Protein AF-A0A2S9FID6-F1 (afdb_monomer_lite)

pLDDT: mean 90.48, std 9.64, range [46.47, 98.75]

Radius of gyration: 22.55 Å; chains: 1; bounding box: 57×36×59 Å

Secondary structure (DSSP, 8-state):
-EEEEEE-TTSSSEEEEEE----SSTTHHHHHHHHHHHH-S-TTTTTTSB-TT-TT-EE-S--B-TTS-SSSTTSGGG-EEEEEE-----SHHHHHHHHHHHHHHHHTTT--S-EEEEETTEESSGGGTT-B-SGGGGGG-TT--TTTTT--EEEETTEEEE-BTTB-PBPSSHHHH---EEEEEE-TTSS-EEEEEEESTTSTT-EEEEE-

Foldseek 3Di:
DFWFWFAFPVLQATDTADDDDDDPDPLQRLQRNLQVLQVHGPPVCRVGGDRQSYPPKDWDDGKDFLVRHSPCALPDARAIETEMEDRPDDDPSSLLNNVLRSQQRCVRVNRADQYQYHYPHGGSDPVANSGDHCVSNVSHYPPPDQCVQVADWDQDQQAIFHDDPPDTQQDPDDRSVDGQWPDKDAGSNNPDMWTWGWDPPPDPPIDIDIDD

Structure (mmCIF, N/CA/C/O backbone):
data_AF-A0A2S9FID6-F1
#
_entry.id   AF-A0A2S9FID6-F1
#
loop_
_atom_site.group_PDB
_atom_site.id
_atom_site.type_symbol
_atom_site.label_atom_id
_atom_site.label_alt_id
_atom_site.label_comp_id
_atom_site.label_asym_id
_atom_site.label_entity_id
_atom_site.label_seq_id
_atom_site.pdbx_PDB_ins_code
_atom_site.Cartn_x
_atom_site.Cartn_y
_atom_site.Cartn_z
_atom_site.occupancy
_atom_site.B_iso_or_equiv
_atom_site.auth_seq_id
_atom_site.auth_comp_id
_atom_site.auth_asym_id
_atom_site.auth_atom_id
_atom_site.pdbx_PDB_model_num
ATOM 1 N N . ARG A 1 1 ? -11.146 7.773 -11.070 1.00 85.94 1 ARG A N 1
ATOM 2 C CA . ARG A 1 1 ? -10.478 8.430 -9.916 1.00 85.94 1 ARG A CA 1
ATOM 3 C C . ARG A 1 1 ? -9.894 7.321 -9.065 1.00 85.94 1 ARG A C 1
ATOM 5 O O . ARG A 1 1 ? -10.610 6.361 -8.826 1.00 85.94 1 ARG A O 1
ATOM 12 N N . HIS A 1 2 ? -8.637 7.445 -8.659 1.00 93.50 2 HIS A N 1
ATOM 13 C CA . HIS A 1 2 ? -7.942 6.446 -7.846 1.00 93.50 2 HIS A CA 1
ATOM 14 C C . HIS A 1 2 ? -7.413 7.106 -6.577 1.00 93.50 2 HIS A C 1
ATOM 16 O O . HIS A 1 2 ? -7.295 8.328 -6.534 1.00 93.50 2 HIS A O 1
ATOM 22 N N . THR A 1 3 ? -7.111 6.323 -5.551 1.00 95.12 3 THR A N 1
ATOM 23 C CA . THR A 1 3 ? -6.585 6.837 -4.282 1.00 95.12 3 THR A CA 1
ATOM 24 C C . THR A 1 3 ? -5.222 6.220 -4.043 1.00 95.12 3 THR A C 1
ATOM 26 O O . THR A 1 3 ? -5.093 4.999 -4.074 1.00 95.12 3 THR A O 1
ATOM 29 N N . LEU A 1 4 ? -4.216 7.067 -3.839 1.00 97.12 4 LEU A N 1
ATOM 30 C CA . LEU A 1 4 ? -2.911 6.643 -3.346 1.00 97.12 4 LEU A CA 1
ATOM 31 C C . LEU A 1 4 ? -2.970 6.605 -1.824 1.00 97.12 4 LEU A C 1
ATOM 33 O O . LEU A 1 4 ? -3.642 7.438 -1.222 1.00 97.12 4 LEU A O 1
ATOM 37 N N . TYR A 1 5 ? -2.283 5.661 -1.203 1.00 97.38 5 TYR A N 1
ATOM 38 C CA . TYR A 1 5 ? -2.251 5.532 0.247 1.00 97.38 5 TYR A CA 1
ATOM 39 C C . TYR A 1 5 ? -0.826 5.692 0.754 1.00 97.38 5 TYR A C 1
ATOM 41 O O . TYR A 1 5 ? 0.069 4.980 0.309 1.00 97.38 5 TYR A O 1
ATOM 49 N N . PHE A 1 6 ? -0.639 6.616 1.695 1.00 97.69 6 PHE A N 1
ATOM 50 C CA . PHE A 1 6 ? 0.648 6.914 2.331 1.00 97.69 6 PHE A CA 1
ATOM 51 C C . PHE A 1 6 ? 0.595 6.553 3.809 1.00 97.69 6 PHE A C 1
ATOM 53 O O . PHE A 1 6 ? -0.463 6.668 4.416 1.00 97.69 6 PHE A O 1
ATOM 60 N N . ALA A 1 7 ? 1.698 6.125 4.417 1.00 96.62 7 ALA A N 1
ATOM 61 C CA . ALA A 1 7 ? 1.683 5.806 5.844 1.00 96.62 7 ALA A CA 1
ATOM 62 C C . ALA A 1 7 ? 1.431 7.071 6.679 1.00 96.62 7 ALA A C 1
ATOM 64 O O . ALA A 1 7 ? 1.964 8.140 6.377 1.00 96.62 7 ALA A O 1
ATOM 65 N N . ASP A 1 8 ? 0.637 6.965 7.742 1.00 93.75 8 ASP A N 1
ATOM 66 C CA . ASP A 1 8 ? 0.509 8.061 8.698 1.00 93.75 8 ASP A CA 1
ATOM 67 C C . ASP A 1 8 ? 1.824 8.246 9.492 1.00 93.75 8 ASP A C 1
ATOM 69 O O . ASP A 1 8 ? 2.651 7.325 9.564 1.00 93.75 8 ASP A O 1
ATOM 73 N N . PRO A 1 9 ? 2.051 9.407 10.133 1.00 90.88 9 PRO A N 1
ATOM 74 C CA . PRO A 1 9 ? 3.273 9.651 10.895 1.00 90.88 9 PRO A CA 1
ATOM 75 C C . PRO A 1 9 ? 3.515 8.630 12.012 1.00 90.88 9 PRO A C 1
ATOM 77 O O . PRO A 1 9 ? 4.668 8.355 12.341 1.00 90.88 9 PRO A O 1
ATOM 80 N N . THR A 1 10 ? 2.453 8.034 12.572 1.00 90.75 10 THR A N 1
ATOM 81 C CA . THR A 1 10 ? 2.566 7.035 13.645 1.00 90.75 10 THR A CA 1
ATOM 82 C C . THR A 1 10 ? 2.846 5.616 13.147 1.00 90.75 10 THR A C 1
ATOM 84 O O . THR A 1 10 ? 3.188 4.761 13.964 1.00 90.75 10 THR A O 1
ATOM 87 N N . GLY A 1 11 ? 2.732 5.353 11.839 1.00 91.38 11 GLY A N 1
ATOM 88 C CA . GLY A 1 11 ? 2.938 4.029 11.246 1.00 91.38 11 GLY A CA 1
ATOM 89 C C . GLY A 1 11 ? 1.863 3.005 11.622 1.00 91.38 11 GLY A C 1
ATOM 90 O O . GLY A 1 11 ? 2.134 1.806 11.643 1.00 91.38 11 GLY A O 1
ATOM 91 N N . LYS A 1 12 ? 0.656 3.457 11.971 1.00 89.75 12 LYS A N 1
ATOM 92 C CA . LYS A 1 12 ? -0.458 2.601 12.410 1.00 89.75 12 LYS A CA 1
ATOM 93 C C . LYS A 1 12 ? -1.528 2.431 11.347 1.00 89.75 12 LYS A C 1
ATOM 95 O O . LYS A 1 12 ? -2.257 1.449 11.386 1.00 89.75 12 LYS A O 1
ATOM 100 N N . THR A 1 13 ? -1.643 3.372 10.422 1.00 91.62 13 THR A N 1
ATOM 101 C CA . THR A 1 13 ? -2.631 3.336 9.343 1.00 91.62 13 THR A CA 1
ATOM 102 C C . THR A 1 13 ? -2.047 3.957 8.079 1.00 91.62 13 THR A C 1
ATOM 104 O O . THR A 1 13 ? -0.933 4.490 8.086 1.00 91.62 13 THR A O 1
ATOM 107 N N . VAL A 1 14 ? -2.787 3.882 6.977 1.00 95.25 14 VAL A N 1
ATOM 108 C CA . VAL A 1 14 ? -2.488 4.654 5.774 1.00 95.25 14 VAL A CA 1
ATOM 109 C C . VAL A 1 14 ? -3.540 5.737 5.544 1.00 95.25 14 VAL A C 1
ATOM 111 O O . VAL A 1 14 ? -4.723 5.569 5.823 1.00 95.25 14 VAL A O 1
ATOM 114 N N . VAL A 1 15 ? -3.101 6.871 5.016 1.00 94.31 15 VAL A N 1
ATOM 115 C CA . VAL A 1 15 ? -3.904 8.060 4.754 1.00 94.31 15 VAL A CA 1
ATOM 116 C C . VAL A 1 15 ? -4.230 8.121 3.258 1.00 94.31 15 VAL A C 1
ATOM 118 O O . VAL A 1 15 ? -3.314 8.023 2.434 1.00 94.31 15 VAL A O 1
ATOM 121 N N . PRO A 1 16 ? -5.511 8.277 2.878 1.00 94.12 16 PRO A N 1
ATOM 122 C CA . PRO A 1 16 ? -5.910 8.389 1.483 1.00 94.12 16 PRO A CA 1
ATOM 123 C C . PRO A 1 16 ? -5.513 9.739 0.876 1.00 94.12 16 PRO A C 1
ATOM 125 O O . PRO A 1 16 ? -5.849 10.799 1.398 1.00 94.12 16 PRO A O 1
ATOM 128 N N . ASP A 1 17 ? -4.918 9.692 -0.309 1.00 93.00 17 ASP A N 1
ATOM 129 C CA . ASP A 1 17 ? -4.646 10.827 -1.183 1.00 93.00 17 ASP A CA 1
ATOM 130 C C . ASP A 1 17 ? -5.301 10.600 -2.564 1.00 93.00 17 ASP A C 1
ATOM 132 O O . ASP A 1 17 ? -4.730 9.946 -3.447 1.00 93.00 17 ASP A O 1
ATOM 136 N N . PRO A 1 18 ? -6.541 11.081 -2.775 1.00 93.12 18 PRO A N 1
ATOM 137 C CA . PRO A 1 18 ? -7.257 10.875 -4.029 1.00 93.12 18 PRO A CA 1
ATOM 138 C C . PRO A 1 18 ? -6.623 11.619 -5.212 1.00 93.12 18 PRO A C 1
ATOM 140 O O . PRO A 1 18 ? -6.455 12.838 -5.182 1.00 93.12 18 PRO A O 1
ATOM 143 N N . ARG A 1 19 ? -6.386 10.905 -6.315 1.00 90.50 19 ARG A N 1
ATOM 144 C CA . ARG A 1 19 ? -5.794 11.415 -7.557 1.00 90.50 19 ARG A CA 1
ATOM 145 C C . ARG A 1 19 ? -6.675 11.158 -8.779 1.00 90.50 19 ARG A C 1
ATOM 147 O O . ARG A 1 19 ? -7.358 10.136 -8.912 1.00 90.50 19 ARG A O 1
ATOM 154 N N . TYR A 1 20 ? -6.606 12.086 -9.727 1.00 90.19 20 TYR A N 1
ATOM 155 C CA . TYR A 1 20 ? -6.978 11.791 -11.104 1.00 90.19 20 TYR A CA 1
ATOM 156 C C . TYR A 1 20 ? -5.824 11.043 -11.761 1.00 90.19 20 TYR A C 1
ATOM 158 O O . TYR A 1 20 ? -4.685 11.506 -11.766 1.00 90.19 20 TYR A O 1
ATOM 166 N N . VAL A 1 21 ? -6.133 9.858 -12.271 1.00 92.19 21 VAL A N 1
ATOM 167 C CA . VAL A 1 21 ? -5.206 9.008 -13.011 1.00 92.19 21 VAL A CA 1
ATOM 168 C C . VAL A 1 21 ? -5.935 8.594 -14.274 1.00 92.19 21 VAL A C 1
ATOM 170 O O . VAL A 1 21 ? -7.074 8.128 -14.197 1.00 92.19 21 VAL A O 1
ATOM 173 N N . ALA A 1 22 ? -5.298 8.828 -15.412 1.00 88.81 22 ALA A N 1
ATOM 174 C CA . ALA A 1 22 ? -5.787 8.450 -16.723 1.00 88.81 22 ALA A CA 1
ATOM 175 C C . ALA A 1 22 ? -4.678 7.659 -17.410 1.00 88.81 22 ALA A C 1
ATOM 177 O O . ALA A 1 22 ? -3.534 8.105 -17.444 1.00 88.81 22 ALA A O 1
ATOM 178 N N . VAL A 1 23 ? -5.027 6.486 -17.923 1.00 91.75 23 VAL A N 1
ATOM 179 C CA . VAL A 1 23 ? -4.127 5.624 -18.687 1.00 91.75 23 VAL A CA 1
ATOM 180 C C . VAL A 1 23 ? -4.799 5.258 -19.998 1.00 91.75 23 VAL A C 1
ATOM 182 O O . VAL A 1 23 ? -6.024 5.149 -20.055 1.00 91.75 23 VAL A O 1
ATOM 185 N N . SER A 1 24 ? -3.998 5.084 -21.046 1.00 88.81 24 SER A N 1
ATOM 186 C CA . SER A 1 24 ? -4.518 4.716 -22.368 1.00 88.81 24 SER A CA 1
ATOM 187 C C . SER A 1 24 ? -4.916 3.240 -22.417 1.00 88.81 24 SER A C 1
ATOM 189 O O . SER A 1 24 ? -5.885 2.878 -23.077 1.00 88.81 24 SER A O 1
ATOM 191 N N . GLU A 1 25 ? -4.202 2.395 -21.671 1.00 91.12 25 GLU A N 1
ATOM 192 C CA . GLU A 1 25 ? -4.461 0.961 -21.570 1.00 91.12 25 GLU A CA 1
ATOM 193 C C . GLU A 1 25 ? -4.680 0.561 -20.106 1.00 91.12 25 GLU A C 1
ATOM 195 O O . GLU A 1 25 ? -3.918 0.993 -19.236 1.00 91.12 25 GLU A O 1
ATOM 200 N N . PRO A 1 26 ? -5.662 -0.305 -19.799 1.00 89.00 26 PRO A N 1
ATOM 201 C CA . PRO A 1 26 ? -5.932 -0.719 -18.423 1.00 89.00 26 PRO A CA 1
ATOM 202 C C . PRO A 1 26 ? -4.734 -1.355 -17.705 1.00 89.00 26 PRO A C 1
ATOM 204 O O . PRO A 1 26 ? -4.573 -1.156 -16.505 1.00 89.00 26 PRO A O 1
ATOM 207 N N . ASP A 1 27 ? -3.883 -2.090 -18.426 1.00 91.94 27 ASP A N 1
ATOM 208 C CA . ASP A 1 27 ? -2.708 -2.755 -17.848 1.00 91.94 27 ASP A CA 1
ATOM 209 C C . ASP A 1 27 ? -1.608 -1.756 -17.427 1.00 91.94 27 ASP A C 1
ATOM 211 O O . ASP A 1 27 ? -0.773 -2.056 -16.577 1.00 91.94 27 ASP A O 1
ATOM 215 N N . GLN A 1 28 ? -1.646 -0.510 -17.911 1.00 95.69 28 GLN A N 1
ATOM 216 C CA . GLN A 1 28 ? -0.720 0.542 -17.472 1.00 95.69 28 GLN A CA 1
ATOM 217 C C . GLN A 1 28 ? -1.106 1.141 -16.111 1.00 95.69 28 GLN A C 1
ATOM 219 O O . GLN A 1 28 ? -0.270 1.774 -15.463 1.00 95.69 28 GLN A O 1
ATOM 224 N N . LEU A 1 29 ? -2.347 0.932 -15.650 1.00 97.19 29 LEU A N 1
ATOM 225 C CA . LEU A 1 29 ? -2.869 1.551 -14.429 1.00 97.19 29 LEU A CA 1
ATOM 226 C C . LEU A 1 29 ? -2.009 1.233 -13.202 1.00 97.19 29 LEU A C 1
ATOM 228 O O . LEU A 1 29 ? -1.699 2.132 -12.425 1.00 97.19 29 LEU A O 1
ATOM 232 N N . ALA A 1 30 ? -1.603 -0.028 -13.034 1.00 97.69 30 ALA A N 1
ATOM 233 C CA . ALA A 1 30 ? -0.801 -0.445 -11.887 1.00 97.69 30 ALA A CA 1
ATOM 234 C C . ALA A 1 30 ? 0.559 0.269 -11.858 1.00 97.69 30 ALA A C 1
ATOM 236 O O . ALA A 1 30 ? 0.965 0.799 -10.824 1.00 97.69 30 ALA A O 1
ATOM 237 N N . THR A 1 31 ? 1.220 0.347 -13.016 1.00 98.25 31 THR A N 1
ATOM 238 C CA . THR A 1 31 ? 2.499 1.052 -13.177 1.00 98.25 31 THR A CA 1
ATOM 239 C C . THR A 1 31 ? 2.354 2.534 -12.853 1.00 98.25 31 THR A C 1
ATOM 241 O O . THR A 1 31 ? 3.157 3.078 -12.097 1.00 98.25 31 THR A O 1
ATOM 244 N N . GLU A 1 32 ? 1.310 3.184 -13.365 1.00 98.12 32 GLU A N 1
ATOM 245 C CA . GLU A 1 32 ? 1.062 4.605 -13.125 1.00 98.12 32 GLU A CA 1
ATOM 246 C C . GLU A 1 32 ? 0.793 4.904 -11.640 1.00 98.12 32 GLU A C 1
ATOM 248 O O . GLU A 1 32 ? 1.330 5.865 -11.091 1.00 98.12 32 GLU A O 1
ATOM 253 N N . LEU A 1 33 ? 0.016 4.062 -10.951 1.00 98.38 33 LEU A N 1
ATOM 254 C CA . LEU A 1 33 ? -0.259 4.223 -9.520 1.00 98.38 33 LEU A CA 1
ATOM 255 C C . LEU A 1 33 ? 1.007 4.085 -8.665 1.00 98.38 33 LEU A C 1
ATOM 257 O O . LEU A 1 33 ? 1.250 4.928 -7.801 1.00 98.38 33 LEU A O 1
ATOM 261 N N . VAL A 1 34 ? 1.833 3.066 -8.924 1.00 98.31 34 VAL A N 1
ATOM 262 C CA . VAL A 1 34 ? 3.100 2.872 -8.198 1.00 98.31 34 VAL A CA 1
ATOM 263 C C . VAL A 1 34 ? 4.086 4.000 -8.502 1.00 98.31 34 VAL A C 1
ATOM 265 O O . VAL A 1 34 ? 4.741 4.509 -7.595 1.00 98.31 34 VAL A O 1
ATOM 268 N N . SER A 1 35 ? 4.134 4.466 -9.750 1.00 97.50 35 SER A N 1
ATOM 269 C CA . SER A 1 35 ? 4.990 5.591 -10.144 1.00 97.50 35 SER A CA 1
ATOM 270 C C . SER A 1 35 ? 4.596 6.877 -9.414 1.00 97.50 35 SER A C 1
ATOM 272 O O . SER A 1 35 ? 5.461 7.615 -8.944 1.00 97.50 35 SER A O 1
ATOM 274 N N . LYS A 1 36 ? 3.291 7.131 -9.240 1.00 97.06 36 LYS A N 1
ATOM 275 C CA . LYS A 1 36 ? 2.813 8.267 -8.441 1.00 97.06 36 LYS A CA 1
ATOM 276 C C . LYS A 1 36 ? 3.071 8.108 -6.941 1.00 97.06 36 LYS A C 1
ATOM 278 O O . LYS A 1 36 ? 3.345 9.114 -6.296 1.00 97.06 36 LYS A O 1
ATOM 283 N N . LEU A 1 37 ? 3.013 6.894 -6.385 1.00 97.38 37 LEU A N 1
ATOM 284 C CA . LEU A 1 37 ? 3.424 6.651 -4.993 1.00 97.38 37 LEU A CA 1
ATOM 285 C C . LEU A 1 37 ? 4.896 7.017 -4.777 1.00 97.38 37 LEU A C 1
ATOM 287 O O . LEU A 1 37 ? 5.212 7.736 -3.833 1.00 97.38 37 LEU A O 1
ATOM 291 N N . ILE A 1 38 ? 5.780 6.585 -5.680 1.00 97.19 38 ILE A N 1
ATOM 292 C CA . ILE A 1 38 ? 7.213 6.915 -5.627 1.00 97.19 38 ILE A CA 1
ATOM 293 C C . ILE A 1 38 ? 7.429 8.429 -5.747 1.00 97.19 38 ILE A C 1
ATOM 295 O O . ILE A 1 38 ? 8.233 8.997 -5.010 1.00 97.19 38 ILE A O 1
ATOM 299 N N . ALA A 1 39 ? 6.674 9.100 -6.624 1.00 95.94 39 ALA A N 1
ATOM 300 C CA . ALA A 1 39 ? 6.731 10.555 -6.776 1.00 95.94 39 ALA A CA 1
ATOM 301 C C . ALA A 1 39 ? 6.264 11.325 -5.525 1.00 95.94 39 ALA A C 1
ATOM 303 O O . ALA A 1 39 ? 6.696 12.456 -5.317 1.00 95.94 39 ALA A O 1
ATOM 304 N N . GLY A 1 40 ? 5.414 10.718 -4.692 1.00 95.88 40 GLY A N 1
ATOM 305 C CA . GLY A 1 40 ? 5.006 11.252 -3.396 1.00 95.88 40 GLY A CA 1
ATOM 306 C C . GLY A 1 40 ? 3.596 11.831 -3.328 1.00 95.88 40 GLY A C 1
ATOM 307 O O . GLY A 1 40 ? 2.835 11.893 -4.305 1.00 95.88 40 GLY A O 1
ATOM 308 N N . ALA A 1 41 ? 3.228 12.221 -2.106 1.00 94.94 41 ALA A N 1
ATOM 309 C CA . ALA A 1 41 ? 1.939 12.821 -1.791 1.00 94.94 41 ALA A CA 1
ATOM 310 C C . ALA A 1 41 ? 1.792 14.201 -2.454 1.00 94.94 41 ALA A C 1
ATOM 312 O O . ALA A 1 41 ? 2.738 14.745 -3.026 1.00 94.94 41 ALA A O 1
ATOM 313 N N . ARG A 1 42 ? 0.580 14.769 -2.452 1.00 90.88 42 ARG A N 1
ATOM 314 C CA . ARG A 1 42 ? 0.422 16.149 -2.930 1.00 90.88 42 ARG A CA 1
ATOM 315 C C . ARG A 1 42 ? 1.120 17.108 -1.961 1.00 90.88 42 ARG A C 1
ATOM 317 O O . ARG A 1 42 ? 1.193 16.784 -0.775 1.00 90.88 42 ARG A O 1
ATOM 324 N N . PRO A 1 43 ? 1.575 18.287 -2.422 1.00 90.75 43 PRO A N 1
ATOM 325 C CA . PRO A 1 43 ? 2.272 19.247 -1.568 1.00 90.75 43 PRO A CA 1
ATOM 326 C C . PRO A 1 43 ? 1.523 19.593 -0.275 1.00 90.75 43 PRO A C 1
ATOM 328 O O . PRO A 1 43 ? 2.147 19.793 0.760 1.00 90.75 43 PRO A O 1
ATOM 331 N N . GLU A 1 44 ? 0.188 19.605 -0.299 1.00 87.88 44 GLU A N 1
ATOM 332 C CA . GLU A 1 44 ? -0.634 19.893 0.881 1.00 87.88 44 GLU A CA 1
ATOM 333 C C . GLU A 1 44 ? -0.566 18.794 1.956 1.00 87.88 44 GLU A C 1
ATOM 335 O O . GLU A 1 44 ? -0.923 19.041 3.105 1.00 87.88 44 GLU A O 1
ATOM 340 N N . MET A 1 45 ? -0.130 17.584 1.595 1.00 86.81 45 MET A N 1
ATOM 341 C CA . MET A 1 45 ? -0.018 16.427 2.486 1.00 86.81 45 MET A CA 1
ATOM 342 C C . MET A 1 45 ? 1.428 16.037 2.802 1.00 86.81 45 MET A C 1
ATOM 344 O O . MET A 1 45 ? 1.627 15.245 3.719 1.00 86.81 45 MET A O 1
ATOM 348 N N . ASP A 1 46 ? 2.421 16.573 2.090 1.00 81.31 46 ASP A N 1
ATOM 349 C CA . ASP A 1 46 ? 3.815 16.103 2.116 1.00 81.31 46 ASP A CA 1
ATOM 350 C C . ASP A 1 46 ? 4.427 16.052 3.531 1.00 81.31 46 ASP A C 1
ATOM 352 O O . ASP A 1 46 ? 5.159 15.128 3.871 1.00 81.31 46 ASP A O 1
ATOM 356 N N . THR A 1 47 ? 4.042 16.982 4.412 1.00 85.25 47 THR A N 1
ATOM 357 C CA . THR A 1 47 ? 4.513 17.043 5.810 1.00 85.25 47 THR A CA 1
ATOM 358 C C . THR A 1 47 ? 3.637 16.286 6.811 1.00 85.25 47 THR A C 1
ATOM 360 O O . THR A 1 47 ? 3.951 16.236 8.000 1.00 85.25 47 THR A O 1
ATOM 363 N N . THR A 1 48 ? 2.528 15.705 6.357 1.00 87.62 48 THR A N 1
ATOM 364 C CA . THR A 1 48 ? 1.525 15.044 7.211 1.00 87.62 48 THR A CA 1
ATOM 365 C C . THR A 1 48 ? 1.491 13.531 7.036 1.00 87.62 48 THR A C 1
ATOM 367 O O . THR A 1 48 ? 0.826 12.845 7.809 1.00 87.62 48 THR A O 1
ATOM 370 N N . VAL A 1 49 ? 2.223 12.998 6.057 1.00 95.56 49 VAL A N 1
ATOM 371 C CA . VAL A 1 49 ? 2.334 11.563 5.789 1.00 95.56 49 VAL A CA 1
ATOM 372 C C . VAL A 1 49 ? 3.795 11.156 5.635 1.00 95.56 49 VAL A C 1
ATOM 374 O O . VAL A 1 49 ? 4.683 11.982 5.449 1.00 95.56 49 VAL A O 1
ATOM 377 N N . ARG A 1 50 ? 4.055 9.855 5.706 1.00 95.00 50 ARG A N 1
ATOM 378 C CA . ARG A 1 50 ? 5.354 9.255 5.416 1.00 95.00 50 ARG A CA 1
ATOM 379 C C . ARG A 1 50 ? 5.263 8.522 4.087 1.00 95.00 50 ARG A C 1
ATOM 381 O O . ARG A 1 50 ? 4.464 7.598 3.953 1.00 95.00 50 ARG A O 1
ATOM 388 N N . ASN A 1 51 ? 6.117 8.886 3.135 1.00 94.06 51 ASN A N 1
ATOM 389 C CA . ASN A 1 51 ? 6.286 8.127 1.902 1.00 94.06 51 ASN A CA 1
ATOM 390 C C . ASN A 1 51 ? 7.477 7.172 2.031 1.00 94.06 51 ASN A C 1
ATOM 392 O O . ASN A 1 51 ? 8.626 7.600 1.945 1.00 94.06 51 ASN A O 1
ATOM 396 N N . LEU A 1 52 ? 7.209 5.875 2.217 1.00 95.19 52 LEU A N 1
ATOM 397 C CA . LEU A 1 52 ? 8.292 4.876 2.277 1.00 95.19 52 LEU A CA 1
ATOM 398 C C . LEU A 1 52 ? 8.728 4.383 0.891 1.00 95.19 52 LEU A C 1
ATOM 400 O O . LEU A 1 52 ? 9.662 3.594 0.793 1.00 95.19 52 LEU A O 1
ATOM 404 N N . LEU A 1 53 ? 8.063 4.858 -0.166 1.00 95.81 53 LEU A N 1
ATOM 405 C CA . LEU A 1 53 ? 8.422 4.619 -1.560 1.00 95.81 53 LEU A CA 1
ATOM 406 C C . LEU A 1 53 ? 9.223 5.764 -2.186 1.00 95.81 53 LEU A C 1
ATOM 408 O O . LEU A 1 53 ? 9.565 5.690 -3.364 1.00 95.81 53 LEU A O 1
ATOM 412 N N . GLY A 1 54 ? 9.488 6.830 -1.428 1.00 92.50 54 GLY A N 1
ATOM 413 C CA . GLY A 1 54 ? 10.202 7.995 -1.934 1.00 92.50 54 GLY A CA 1
ATOM 414 C C . GLY A 1 54 ? 11.653 7.686 -2.334 1.00 92.50 54 GLY A C 1
ATOM 415 O O . GLY A 1 54 ? 12.192 6.626 -1.998 1.00 92.50 54 GLY A O 1
ATOM 416 N N . PRO A 1 55 ? 12.324 8.625 -3.026 1.00 91.69 55 PRO A N 1
ATOM 417 C CA . PRO A 1 55 ? 13.733 8.490 -3.379 1.00 91.69 55 PRO A CA 1
ATOM 418 C C . PRO A 1 55 ? 14.604 8.123 -2.158 1.00 91.69 55 PRO A C 1
ATOM 420 O O . PRO A 1 55 ? 14.371 8.649 -1.068 1.00 91.69 55 PRO A O 1
ATOM 423 N N . PRO A 1 56 ? 15.621 7.253 -2.311 1.00 95.00 56 PRO A N 1
ATOM 424 C CA . PRO A 1 56 ? 16.214 6.793 -3.570 1.00 95.00 56 PRO A CA 1
ATOM 425 C C . PRO A 1 56 ? 15.508 5.603 -4.239 1.00 95.00 56 PRO A C 1
ATOM 427 O O . PRO A 1 56 ? 15.952 5.203 -5.318 1.00 95.00 56 PRO A O 1
ATOM 430 N N . LEU A 1 57 ? 14.443 5.057 -3.640 1.00 96.75 57 LEU A N 1
ATOM 431 C CA . LEU A 1 57 ? 13.721 3.898 -4.164 1.00 96.75 57 LEU A CA 1
ATOM 432 C C . LEU A 1 57 ? 13.165 4.182 -5.568 1.00 96.75 57 LEU A C 1
ATOM 434 O O . LEU A 1 57 ? 12.702 5.287 -5.862 1.00 96.75 57 LEU A O 1
ATOM 438 N N . ARG A 1 58 ? 13.218 3.186 -6.455 1.00 97.25 58 ARG A N 1
ATOM 439 C CA . ARG A 1 58 ? 12.709 3.280 -7.831 1.00 97.25 58 ARG A CA 1
ATOM 440 C C . ARG A 1 58 ? 11.983 2.009 -8.238 1.00 97.25 58 ARG A C 1
ATOM 442 O O . ARG A 1 58 ? 12.262 0.935 -7.718 1.00 97.25 58 ARG A O 1
ATOM 449 N N . LEU A 1 59 ? 11.080 2.143 -9.205 1.00 97.94 59 LEU A N 1
ATOM 450 C CA . LEU A 1 59 ? 10.443 1.011 -9.866 1.00 97.94 59 LEU A CA 1
ATOM 451 C C . LEU A 1 59 ? 11.350 0.486 -10.987 1.00 97.94 59 LEU A C 1
ATOM 453 O O . LEU A 1 59 ? 11.797 1.252 -11.844 1.00 97.94 59 LEU A O 1
ATOM 457 N N . ARG A 1 60 ? 11.596 -0.823 -10.995 1.00 97.50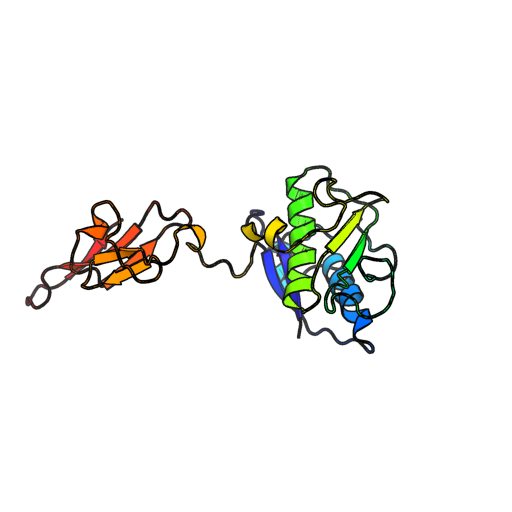 60 ARG A N 1
ATOM 458 C CA . ARG A 1 60 ? 12.378 -1.523 -12.010 1.00 97.50 60 ARG A CA 1
ATOM 459 C C . ARG A 1 60 ? 11.463 -2.036 -13.119 1.00 97.50 60 ARG A C 1
ATOM 461 O O . ARG A 1 60 ? 10.943 -3.145 -13.059 1.00 97.50 60 ARG A O 1
ATOM 468 N N . GLY A 1 61 ? 11.300 -1.231 -14.166 1.00 96.25 61 GLY A N 1
ATOM 469 C CA . GLY A 1 61 ? 10.397 -1.553 -15.277 1.00 96.25 61 GLY A CA 1
ATOM 470 C C . GLY A 1 61 ? 8.916 -1.366 -14.912 1.00 96.25 61 GLY A C 1
ATOM 471 O O . GLY A 1 61 ? 8.609 -0.734 -13.908 1.00 96.25 61 GLY A O 1
ATOM 472 N N . PRO A 1 62 ? 7.971 -1.834 -15.744 1.00 97.31 62 PRO A N 1
ATOM 473 C CA . PRO A 1 62 ? 6.550 -1.723 -15.434 1.00 97.31 62 PRO A CA 1
ATOM 474 C C . PRO A 1 62 ? 6.123 -2.742 -14.371 1.00 97.31 62 PRO A C 1
ATOM 476 O O . PRO A 1 62 ? 6.705 -3.821 -14.258 1.00 97.31 62 PRO A O 1
ATOM 479 N N . VAL A 1 63 ? 5.033 -2.443 -13.664 1.00 98.31 63 VAL A N 1
ATOM 480 C CA . VAL A 1 63 ? 4.303 -3.465 -12.905 1.00 98.31 63 VAL A CA 1
ATOM 481 C C . VAL A 1 63 ? 3.779 -4.506 -13.894 1.00 98.31 63 VAL A C 1
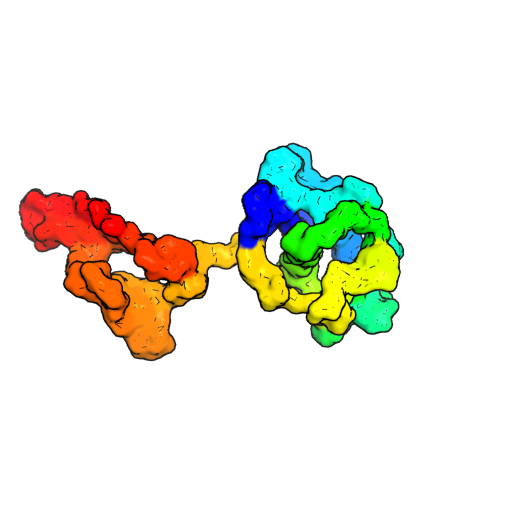ATOM 483 O O . VAL A 1 63 ? 3.226 -4.157 -14.938 1.00 98.31 63 VAL A O 1
ATOM 486 N N . THR A 1 64 ? 3.961 -5.783 -13.572 1.00 98.06 64 THR A N 1
ATOM 487 C CA . THR A 1 64 ? 3.516 -6.916 -14.398 1.00 98.06 64 THR A CA 1
ATOM 488 C C . THR A 1 64 ? 2.510 -7.770 -13.636 1.00 98.06 64 THR A C 1
ATOM 490 O O . THR A 1 64 ? 2.176 -7.490 -12.487 1.00 98.06 64 THR A O 1
ATOM 493 N N . ARG A 1 65 ? 1.984 -8.813 -14.273 1.00 97.44 65 ARG A N 1
ATOM 494 C CA . ARG A 1 65 ? 1.210 -9.863 -13.611 1.00 97.44 65 ARG A CA 1
ATOM 495 C C . ARG A 1 65 ? 2.121 -10.641 -12.645 1.00 97.44 65 ARG A C 1
ATOM 497 O O . ARG A 1 65 ? 3.337 -10.663 -12.829 1.00 97.44 65 ARG A O 1
ATOM 504 N N . ALA A 1 66 ? 1.566 -11.301 -11.628 1.00 95.88 66 ALA A N 1
ATOM 505 C CA . ALA A 1 66 ? 2.350 -12.068 -10.651 1.00 95.88 66 ALA A CA 1
ATOM 506 C C . ALA A 1 66 ? 3.196 -13.204 -11.272 1.00 95.88 66 ALA A C 1
ATOM 508 O O . ALA A 1 66 ? 4.183 -13.626 -10.677 1.00 95.88 66 ALA A O 1
ATOM 509 N N . ASP A 1 67 ? 2.876 -13.657 -12.486 1.00 94.31 67 ASP A N 1
ATOM 510 C CA . ASP A 1 67 ? 3.656 -14.625 -13.275 1.00 94.31 67 ASP A CA 1
ATOM 511 C C . ASP A 1 67 ? 4.666 -13.971 -14.251 1.00 94.31 67 ASP A C 1
ATOM 513 O O . ASP A 1 67 ? 5.355 -14.667 -14.991 1.00 94.31 67 ASP A O 1
ATOM 517 N N . GLY A 1 68 ? 4.760 -12.635 -14.273 1.00 94.31 68 GLY A N 1
ATOM 518 C CA . GLY A 1 68 ? 5.603 -11.857 -15.191 1.00 94.31 68 GLY A CA 1
ATOM 519 C C . GLY A 1 68 ? 4.940 -11.490 -16.526 1.00 94.31 68 GLY A C 1
ATOM 520 O O . GLY A 1 68 ? 5.546 -10.805 -17.353 1.00 94.31 68 GLY A O 1
ATOM 521 N N . GLY A 1 69 ? 3.692 -11.902 -16.763 1.00 94.62 69 GLY A N 1
ATOM 522 C CA . GLY A 1 69 ? 2.945 -11.514 -17.956 1.00 94.62 69 GLY A CA 1
ATOM 523 C C . GLY A 1 69 ? 2.594 -10.023 -17.993 1.00 94.62 69 GLY A C 1
ATOM 524 O O . GLY A 1 69 ? 2.455 -9.362 -16.970 1.00 94.62 69 GLY A O 1
ATOM 525 N N . LYS A 1 70 ? 2.412 -9.472 -19.197 1.00 94.31 70 LYS A N 1
ATOM 526 C CA . LYS A 1 70 ? 2.181 -8.026 -19.401 1.00 94.31 70 LYS A CA 1
ATOM 527 C C . LYS A 1 70 ? 0.708 -7.612 -19.505 1.00 94.31 70 LYS A C 1
ATOM 529 O O . LYS A 1 70 ? 0.433 -6.431 -19.646 1.00 94.31 70 LYS A O 1
ATOM 534 N N . ALA A 1 71 ? -0.218 -8.570 -19.475 1.00 93.12 71 ALA A N 1
ATOM 535 C CA . ALA A 1 71 ? -1.645 -8.324 -19.691 1.00 93.12 71 ALA A CA 1
ATOM 536 C C . ALA A 1 71 ? -2.494 -8.808 -18.511 1.00 93.12 71 ALA A C 1
ATOM 538 O O . ALA A 1 71 ? -2.106 -9.740 -17.815 1.00 93.12 71 ALA A O 1
ATOM 539 N N . GLY A 1 72 ? -3.684 -8.259 -18.302 1.00 92.06 72 GLY A N 1
ATOM 540 C CA . GLY A 1 72 ? -4.592 -8.738 -17.253 1.00 92.06 72 GLY A CA 1
ATOM 541 C C . GLY A 1 72 ? -4.016 -8.613 -15.840 1.00 92.06 72 GLY A C 1
ATOM 542 O O . GLY A 1 72 ? -4.221 -9.497 -15.006 1.00 92.06 72 GLY A O 1
ATOM 543 N N . ILE A 1 73 ? -3.275 -7.537 -15.583 1.00 96.44 73 ILE A N 1
ATOM 544 C CA . ILE A 1 73 ? -2.641 -7.277 -14.288 1.00 96.44 73 ILE A CA 1
ATOM 545 C C . ILE A 1 73 ? -3.737 -7.083 -13.231 1.00 96.44 73 ILE A C 1
ATOM 547 O O . ILE A 1 73 ? -4.663 -6.294 -13.417 1.00 96.44 73 ILE A O 1
ATOM 551 N N . GLY A 1 74 ? -3.669 -7.849 -12.140 1.00 91.12 74 GLY A N 1
ATOM 552 C CA . GLY A 1 74 ? -4.647 -7.843 -11.047 1.00 91.12 74 GLY A CA 1
ATOM 553 C C . GLY A 1 74 ? -6.070 -8.274 -11.420 1.00 91.12 74 GLY A C 1
ATOM 554 O O . GLY A 1 74 ? -7.002 -8.049 -10.641 1.00 91.12 74 GLY A O 1
ATOM 555 N N . ARG A 1 75 ? -6.269 -8.885 -12.597 1.00 89.19 75 ARG A N 1
ATOM 556 C CA . ARG A 1 75 ? -7.563 -9.445 -13.013 1.00 89.19 75 ARG A CA 1
ATOM 557 C C . ARG A 1 75 ? -7.647 -10.921 -12.636 1.00 89.19 75 ARG A C 1
ATOM 559 O O . ARG A 1 75 ? -6.760 -11.699 -12.982 1.00 89.19 75 ARG A O 1
ATOM 566 N N . GLY A 1 76 ? -8.735 -11.323 -11.976 1.00 81.81 76 GLY A N 1
ATOM 567 C CA . GLY A 1 76 ? -8.905 -12.701 -11.504 1.00 81.81 76 GLY A CA 1
ATOM 568 C C . GLY A 1 76 ? -7.734 -13.133 -10.616 1.00 81.81 76 GLY A C 1
ATOM 569 O O . GLY A 1 76 ? -7.339 -12.390 -9.725 1.00 81.81 76 GLY A O 1
ATOM 570 N N . TYR A 1 77 ? -7.147 -14.295 -10.909 1.00 75.38 77 TYR A N 1
ATOM 571 C CA . TYR A 1 77 ? -5.968 -14.825 -10.208 1.00 75.38 77 TYR A CA 1
ATOM 572 C C . TYR A 1 77 ? -4.627 -14.264 -10.717 1.00 75.38 77 TYR A C 1
ATOM 574 O O . TYR A 1 77 ? -3.573 -14.784 -10.367 1.00 75.38 77 TYR A O 1
ATOM 582 N N . GLY A 1 78 ? -4.642 -13.235 -11.572 1.00 81.31 78 GLY A N 1
ATOM 583 C CA . GLY A 1 78 ? -3.431 -12.712 -12.201 1.00 81.31 78 GLY A CA 1
ATOM 584 C C . GLY A 1 78 ? -2.464 -12.026 -11.232 1.00 81.31 78 GLY A C 1
ATOM 585 O O . GLY A 1 78 ? -1.257 -12.085 -11.439 1.00 81.31 78 GLY A O 1
ATOM 586 N N . GLY A 1 79 ? -2.947 -11.387 -10.167 1.00 95.12 79 GLY A N 1
ATOM 587 C CA . GLY A 1 79 ? -2.072 -10.671 -9.237 1.00 95.12 79 GLY A CA 1
ATOM 588 C C . GLY A 1 79 ? -1.235 -9.560 -9.888 1.00 95.12 79 GLY A C 1
ATOM 589 O O . GLY A 1 79 ? -1.433 -9.192 -11.053 1.00 95.12 79 GLY A O 1
ATOM 590 N N . ALA A 1 80 ? -0.271 -9.029 -9.141 1.00 98.12 80 ALA A N 1
ATOM 591 C CA . ALA A 1 80 ? 0.664 -8.018 -9.625 1.00 98.12 80 ALA A CA 1
ATOM 592 C C . ALA A 1 80 ? 2.080 -8.270 -9.092 1.00 98.12 80 ALA A C 1
ATOM 594 O O . ALA A 1 80 ? 2.250 -8.558 -7.911 1.00 98.12 80 ALA A O 1
ATOM 595 N N . ARG A 1 81 ? 3.094 -8.128 -9.949 1.00 98.56 81 ARG A N 1
ATOM 596 C CA . ARG A 1 81 ? 4.511 -8.113 -9.576 1.00 98.56 81 ARG A CA 1
ATOM 597 C C . ARG A 1 81 ? 5.048 -6.689 -9.645 1.00 98.56 81 ARG A C 1
ATOM 599 O O . ARG A 1 81 ? 4.941 -6.031 -10.681 1.00 98.56 81 ARG A O 1
ATOM 606 N N . ILE A 1 82 ? 5.645 -6.249 -8.545 1.00 98.75 82 ILE A N 1
ATOM 607 C CA . ILE A 1 82 ? 6.288 -4.953 -8.374 1.00 98.75 82 ILE A CA 1
ATOM 608 C C . ILE A 1 82 ? 7.750 -5.224 -8.027 1.00 98.75 82 ILE A C 1
ATOM 610 O O . ILE A 1 82 ? 8.041 -5.746 -6.954 1.00 98.75 82 ILE A O 1
ATOM 614 N N . ASP A 1 83 ? 8.655 -4.867 -8.932 1.00 98.56 83 ASP A N 1
ATOM 615 C CA . ASP A 1 83 ? 10.093 -4.981 -8.706 1.00 98.56 83 ASP A CA 1
ATOM 616 C C . ASP A 1 83 ? 10.664 -3.592 -8.412 1.00 98.56 83 ASP A C 1
ATO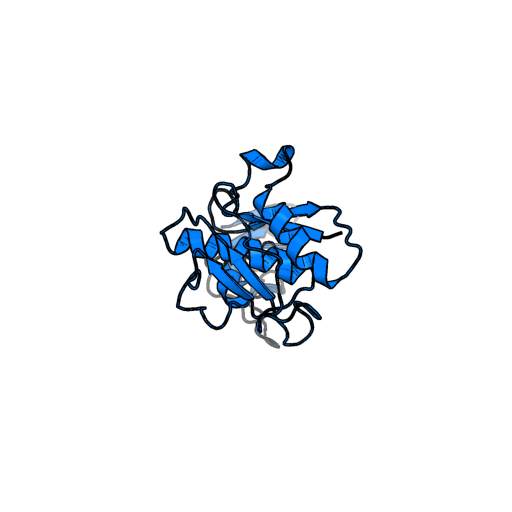M 618 O O . ASP A 1 83 ? 10.509 -2.661 -9.201 1.00 98.56 83 ASP A O 1
ATOM 622 N N . LEU A 1 84 ? 11.299 -3.441 -7.256 1.00 98.56 84 LEU A N 1
ATOM 623 C CA . LEU A 1 84 ? 11.864 -2.187 -6.768 1.00 98.56 84 LEU A CA 1
ATOM 624 C C . LEU A 1 84 ? 13.393 -2.269 -6.712 1.00 98.56 84 LEU A C 1
ATOM 626 O O . LEU A 1 84 ? 13.971 -3.348 -6.585 1.00 98.56 84 LEU A O 1
ATOM 630 N N . GLU A 1 85 ? 14.048 -1.117 -6.771 1.00 98.12 85 GLU A N 1
ATOM 631 C CA . GLU A 1 85 ? 15.497 -0.964 -6.610 1.00 98.12 85 GLU A CA 1
ATOM 632 C C . GLU A 1 85 ? 15.811 0.177 -5.634 1.00 98.12 85 GLU A C 1
ATOM 634 O O . GLU A 1 85 ? 15.052 1.145 -5.536 1.00 98.12 85 GLU A O 1
ATOM 639 N N . ASN A 1 86 ? 16.966 0.087 -4.972 1.00 97.19 86 ASN A N 1
ATOM 640 C CA . ASN A 1 86 ? 17.490 1.014 -3.967 1.00 97.19 86 ASN A CA 1
ATOM 641 C C . ASN A 1 86 ? 16.661 1.058 -2.676 1.00 97.19 86 ASN A C 1
ATOM 643 O O . ASN A 1 86 ? 16.308 2.141 -2.191 1.00 97.19 86 ASN A O 1
ATOM 647 N N . LEU A 1 87 ? 16.340 -0.105 -2.102 1.00 96.31 87 LEU A N 1
ATOM 648 C CA . LEU A 1 87 ? 15.639 -0.162 -0.824 1.00 96.31 87 LEU A CA 1
ATOM 649 C C . LEU A 1 87 ? 16.521 0.395 0.297 1.00 96.31 87 LEU A C 1
ATOM 651 O O . LEU A 1 87 ? 17.556 -0.165 0.646 1.00 96.31 87 LEU A O 1
ATOM 655 N N . SER A 1 88 ? 16.083 1.496 0.903 1.00 90.56 88 SER A N 1
ATOM 656 C CA . SER A 1 88 ? 16.796 2.126 2.020 1.00 90.56 88 SER A CA 1
ATOM 657 C C . SER A 1 88 ? 16.416 1.548 3.385 1.00 90.56 88 SER A C 1
ATOM 659 O O . SER A 1 88 ? 17.182 1.665 4.340 1.00 90.56 88 SER A O 1
ATOM 661 N N . THR A 1 89 ? 15.237 0.928 3.502 1.00 88.62 89 THR A N 1
ATOM 662 C CA . THR A 1 89 ? 14.745 0.387 4.772 1.00 88.62 89 THR A CA 1
ATOM 663 C C . THR A 1 89 ? 15.177 -1.061 5.006 1.00 88.62 89 THR A C 1
ATOM 665 O O . THR A 1 89 ? 15.011 -1.954 4.169 1.00 88.62 89 THR A O 1
ATOM 668 N N . THR A 1 90 ? 15.707 -1.311 6.199 1.00 88.56 90 THR A N 1
ATOM 669 C CA . THR A 1 90 ? 16.170 -2.633 6.630 1.00 88.56 90 THR A CA 1
ATOM 670 C C . THR A 1 90 ? 15.282 -3.257 7.702 1.00 88.56 90 THR A C 1
ATOM 672 O O . THR A 1 90 ? 15.335 -4.471 7.884 1.00 88.56 90 THR A O 1
ATOM 675 N N . ASP A 1 91 ? 14.447 -2.473 8.391 1.00 93.94 91 ASP A N 1
ATOM 676 C CA . ASP A 1 91 ? 13.621 -2.982 9.482 1.00 93.94 91 ASP A CA 1
ATOM 677 C C . ASP A 1 91 ? 12.299 -3.608 8.977 1.00 93.94 91 ASP A C 1
ATOM 679 O O . ASP A 1 91 ? 11.681 -3.097 8.034 1.00 93.94 91 ASP A O 1
ATOM 683 N N . PRO A 1 92 ? 11.820 -4.703 9.601 1.00 94.19 92 PRO A N 1
ATOM 684 C CA . PRO A 1 92 ? 10.611 -5.396 9.150 1.00 94.19 92 PRO A CA 1
ATOM 685 C C . PRO A 1 92 ? 9.342 -4.536 9.164 1.00 94.19 92 PRO A C 1
ATOM 687 O O . PRO A 1 92 ? 8.473 -4.700 8.309 1.00 94.19 92 PRO A O 1
ATOM 690 N N . HIS A 1 93 ? 9.215 -3.614 10.121 1.00 94.06 93 HIS A N 1
ATOM 691 C CA . HIS A 1 93 ? 8.006 -2.809 10.270 1.00 94.06 93 HIS A CA 1
ATOM 692 C C . HIS A 1 93 ? 7.873 -1.781 9.140 1.00 94.06 93 HIS A C 1
ATOM 694 O O . HIS A 1 93 ? 6.815 -1.670 8.523 1.00 94.06 93 HIS A O 1
ATOM 700 N N . SER A 1 94 ? 8.953 -1.079 8.804 1.00 96.00 94 SER A N 1
ATOM 701 C CA . SER A 1 94 ? 8.990 -0.161 7.667 1.00 96.00 94 SER A CA 1
ATOM 702 C C . SER A 1 94 ? 8.779 -0.883 6.336 1.00 96.00 94 SER A C 1
ATOM 704 O O . SER A 1 94 ? 8.068 -0.364 5.478 1.00 96.00 94 SER A O 1
ATOM 706 N N . ARG A 1 95 ? 9.307 -2.102 6.160 1.00 97.19 95 ARG A N 1
ATOM 707 C CA . ARG A 1 95 ? 9.007 -2.932 4.977 1.00 97.19 95 ARG A CA 1
ATOM 708 C C . ARG A 1 95 ? 7.526 -3.298 4.896 1.00 97.19 95 ARG A C 1
ATOM 710 O O . ARG A 1 95 ? 6.934 -3.206 3.824 1.00 97.19 95 ARG A O 1
ATOM 717 N N . GLN A 1 96 ? 6.898 -3.620 6.026 1.00 97.00 96 GLN A N 1
ATOM 718 C CA . GLN A 1 96 ? 5.459 -3.873 6.076 1.00 97.00 96 GLN A CA 1
ATOM 719 C C . GLN A 1 96 ? 4.635 -2.613 5.760 1.00 97.00 96 GLN A C 1
ATOM 721 O O . GLN A 1 96 ? 3.640 -2.701 5.046 1.00 97.00 96 GLN A O 1
ATOM 726 N N . LEU A 1 97 ? 5.060 -1.431 6.216 1.00 97.50 97 LEU A N 1
ATOM 727 C CA . LEU A 1 97 ? 4.424 -0.156 5.861 1.00 97.50 97 LEU A CA 1
ATOM 728 C C . LEU A 1 97 ? 4.629 0.231 4.389 1.00 97.50 97 LEU A C 1
ATOM 730 O O . LEU A 1 97 ? 3.743 0.828 3.777 1.00 97.50 97 LEU A O 1
ATOM 734 N N . LEU A 1 98 ? 5.779 -0.099 3.799 1.00 98.19 98 LEU A N 1
ATOM 735 C CA . LEU A 1 98 ? 6.018 0.047 2.363 1.00 98.19 98 LEU A CA 1
ATOM 736 C C . LEU A 1 98 ? 5.051 -0.848 1.576 1.00 98.19 98 LEU A C 1
ATOM 738 O O . LEU A 1 98 ? 4.349 -0.359 0.688 1.00 98.19 98 LEU A O 1
ATOM 742 N N . ALA A 1 99 ? 4.946 -2.127 1.954 1.00 98.50 99 ALA A N 1
ATOM 743 C CA . ALA A 1 99 ? 3.995 -3.062 1.356 1.00 98.50 99 ALA A CA 1
ATOM 744 C C . ALA A 1 99 ? 2.545 -2.573 1.505 1.00 98.50 99 ALA A C 1
ATOM 746 O O . ALA A 1 99 ? 1.788 -2.599 0.538 1.00 98.50 99 ALA A O 1
ATOM 747 N N . ALA A 1 100 ? 2.165 -2.056 2.677 1.00 98.38 100 ALA A N 1
ATOM 748 C CA . ALA A 1 100 ? 0.826 -1.529 2.931 1.00 98.38 100 ALA A CA 1
ATOM 749 C C . ALA A 1 100 ? 0.444 -0.393 1.973 1.00 98.38 100 ALA A C 1
ATOM 751 O O . ALA A 1 100 ? -0.648 -0.407 1.408 1.00 98.38 100 ALA A O 1
ATOM 752 N N . GLN A 1 101 ? 1.345 0.564 1.737 1.00 98.38 101 GLN A N 1
ATOM 753 C CA . GLN A 1 101 ? 1.096 1.679 0.816 1.00 98.38 101 GLN A CA 1
ATOM 754 C C . GLN A 1 101 ? 0.845 1.195 -0.621 1.00 98.38 101 GLN A C 1
ATOM 756 O O . GLN A 1 101 ? -0.096 1.656 -1.274 1.00 98.38 101 GLN A O 1
ATOM 761 N N . LEU A 1 102 ? 1.622 0.215 -1.096 1.00 98.56 102 LEU A N 1
ATOM 762 C CA . LEU A 1 102 ? 1.406 -0.431 -2.397 1.00 98.56 102 LEU A CA 1
ATOM 763 C C . LEU A 1 102 ? 0.070 -1.177 -2.446 1.00 98.56 102 LEU A C 1
ATOM 765 O O . LEU A 1 102 ? -0.759 -0.924 -3.320 1.00 98.56 102 LEU A O 1
ATOM 769 N N . ILE A 1 103 ? -0.146 -2.088 -1.500 1.00 98.50 103 ILE A N 1
ATOM 770 C CA . ILE A 1 103 ? -1.274 -3.021 -1.500 1.00 98.50 103 ILE A CA 1
ATOM 771 C C . ILE A 1 103 ? -2.600 -2.276 -1.363 1.00 98.50 103 ILE A C 1
ATOM 773 O O . ILE A 1 103 ? -3.532 -2.554 -2.119 1.00 98.50 103 ILE A O 1
ATOM 777 N N . TRP A 1 104 ? -2.706 -1.291 -0.467 1.00 97.88 104 TRP A N 1
ATOM 778 C CA . TRP A 1 104 ? -3.935 -0.505 -0.334 1.00 97.88 104 TRP A CA 1
ATOM 779 C C . TRP A 1 104 ? -4.222 0.337 -1.575 1.00 97.88 104 TRP A C 1
ATOM 781 O O . TRP A 1 104 ? -5.372 0.413 -2.005 1.00 97.88 104 TRP A O 1
ATOM 791 N N . THR A 1 105 ? -3.190 0.898 -2.206 1.00 98.12 105 THR A N 1
ATOM 792 C CA . THR A 1 105 ? -3.338 1.659 -3.456 1.00 98.12 105 THR A CA 1
ATOM 793 C C . THR A 1 105 ? -3.831 0.785 -4.607 1.00 98.12 105 THR A C 1
ATOM 795 O O . THR A 1 105 ? -4.763 1.167 -5.322 1.00 98.12 105 THR A O 1
ATOM 798 N N . LEU A 1 106 ? -3.241 -0.398 -4.783 1.00 97.81 106 LEU A N 1
ATOM 799 C CA . LEU A 1 106 ? -3.593 -1.313 -5.868 1.00 97.81 106 LEU A CA 1
ATOM 800 C C . LEU A 1 106 ? -4.961 -1.972 -5.634 1.00 97.81 106 LEU A C 1
ATOM 802 O O . LEU A 1 106 ? -5.830 -1.898 -6.505 1.00 97.81 106 LEU A O 1
ATOM 806 N N . SER A 1 107 ? -5.199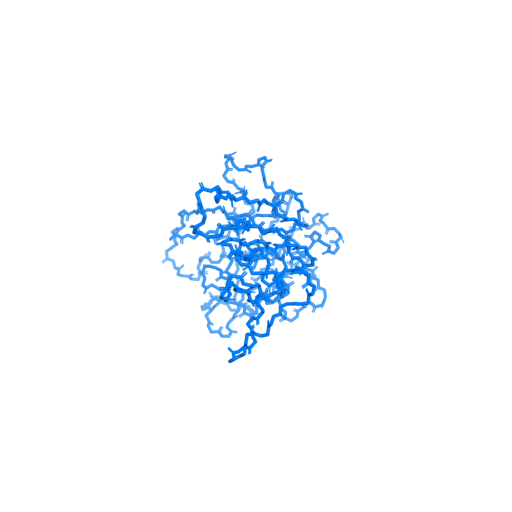 -2.532 -4.444 1.00 96.69 107 SER A N 1
ATOM 807 C CA . SER A 1 107 ? -6.456 -3.221 -4.106 1.00 96.69 107 SER A CA 1
ATOM 808 C C . SER A 1 107 ? -7.676 -2.304 -4.209 1.00 96.69 107 SER A C 1
ATOM 810 O O . SER A 1 107 ? -8.652 -2.644 -4.878 1.00 96.69 107 SER A O 1
ATOM 812 N N . ARG A 1 108 ? -7.616 -1.093 -3.634 1.00 94.69 108 ARG A N 1
ATOM 813 C CA . ARG A 1 108 ? -8.711 -0.105 -3.697 1.00 94.69 108 ARG A CA 1
ATOM 814 C C . ARG A 1 108 ? -8.915 0.462 -5.108 1.00 94.69 108 ARG A C 1
ATOM 816 O O . ARG A 1 108 ? -9.950 1.064 -5.377 1.00 94.69 108 ARG A O 1
ATOM 823 N N . SER A 1 109 ? -7.957 0.240 -6.009 1.00 94.69 109 SER A N 1
ATOM 824 C CA . SER A 1 109 ? -8.052 0.562 -7.437 1.00 94.69 109 SER A CA 1
ATOM 825 C C . SER A 1 109 ? -8.541 -0.608 -8.301 1.00 94.69 109 SER A C 1
ATOM 827 O O . SER A 1 109 ? -8.577 -0.473 -9.522 1.00 94.69 109 SER A O 1
ATOM 829 N N . GLY A 1 110 ? -8.929 -1.736 -7.694 1.00 92.94 110 GLY A N 1
ATOM 830 C CA . GLY A 1 110 ? -9.431 -2.920 -8.398 1.00 92.94 110 GLY A CA 1
ATOM 831 C C . GLY A 1 110 ? -8.342 -3.825 -8.983 1.00 92.94 110 GLY A C 1
ATOM 832 O O . GLY A 1 110 ? -8.656 -4.716 -9.768 1.00 92.94 110 GLY A O 1
ATOM 833 N N . ILE A 1 111 ? -7.075 -3.610 -8.615 1.00 96.19 111 ILE A N 1
ATOM 834 C CA . ILE A 1 111 ? -5.942 -4.456 -9.007 1.00 96.19 111 ILE A CA 1
ATOM 835 C C . ILE A 1 111 ? -5.740 -5.468 -7.882 1.00 96.19 111 ILE A C 1
ATOM 837 O O . ILE A 1 111 ? -5.160 -5.145 -6.843 1.00 96.19 111 ILE A O 1
ATOM 841 N N . ASN A 1 112 ? -6.270 -6.673 -8.070 1.00 94.44 112 ASN A N 1
ATOM 842 C CA . ASN A 1 112 ? -6.264 -7.714 -7.045 1.00 94.44 112 ASN A CA 1
ATOM 843 C C . ASN A 1 112 ? -4.889 -8.378 -6.917 1.00 94.44 112 ASN A C 1
ATOM 845 O O . ASN A 1 112 ? -4.107 -8.400 -7.868 1.00 94.44 112 ASN A O 1
ATOM 849 N N . GLY A 1 113 ? -4.620 -8.924 -5.732 1.00 93.69 113 GLY A N 1
ATOM 850 C CA . GLY A 1 113 ? -3.454 -9.762 -5.474 1.00 93.69 113 GLY A CA 1
ATOM 851 C C . GLY A 1 113 ? -3.573 -11.170 -6.089 1.00 93.69 113 GLY A C 1
ATOM 852 O O . GLY A 1 113 ? -4.562 -11.468 -6.764 1.00 93.69 113 GLY A O 1
ATOM 853 N N . PRO A 1 114 ? -2.574 -12.041 -5.865 1.00 96.50 114 PRO A N 1
ATOM 854 C CA . PRO A 1 114 ? -1.438 -11.840 -4.958 1.00 96.50 114 PRO A CA 1
ATOM 855 C C . PRO A 1 114 ? -0.468 -10.750 -5.443 1.00 96.50 114 PRO A C 1
ATOM 857 O O . PRO A 1 114 ? -0.311 -10.538 -6.647 1.00 96.50 114 PRO A O 1
ATOM 860 N N . TYR A 1 115 ? 0.161 -10.035 -4.510 1.00 98.44 115 TYR A N 1
ATOM 861 C CA . TYR A 1 115 ? 1.136 -8.982 -4.808 1.00 98.44 115 TYR A CA 1
ATOM 862 C C . TYR A 1 115 ? 2.551 -9.508 -4.578 1.00 98.44 115 TYR A C 1
ATOM 864 O O . TYR A 1 115 ? 2.994 -9.614 -3.440 1.00 98.44 115 TYR A O 1
ATOM 872 N N . VAL A 1 116 ? 3.277 -9.835 -5.640 1.00 98.44 116 VAL A N 1
ATOM 873 C CA . VAL A 1 116 ? 4.694 -10.202 -5.546 1.00 98.44 116 VAL A CA 1
ATOM 874 C C . VAL A 1 116 ? 5.504 -8.914 -5.485 1.00 98.44 116 VAL A C 1
ATOM 876 O O . VAL A 1 116 ? 5.566 -8.177 -6.466 1.00 98.44 116 VAL A O 1
ATOM 879 N N . ILE A 1 117 ? 6.091 -8.613 -4.329 1.00 98.62 117 ILE A N 1
ATOM 880 C CA . ILE A 1 117 ? 6.848 -7.376 -4.116 1.00 98.62 117 ILE A CA 1
ATOM 881 C C . ILE A 1 117 ? 8.303 -7.749 -3.883 1.00 98.62 117 ILE A C 1
ATOM 883 O O . ILE A 1 117 ? 8.633 -8.336 -2.851 1.00 98.62 117 ILE A O 1
ATOM 887 N N . ASN A 1 118 ? 9.158 -7.388 -4.832 1.00 98.56 118 ASN A N 1
ATOM 888 C CA . ASN A 1 118 ? 10.594 -7.587 -4.737 1.00 98.56 118 ASN A CA 1
ATOM 889 C C . ASN A 1 118 ? 11.302 -6.247 -4.591 1.00 98.56 118 ASN A C 1
ATOM 891 O O . ASN A 1 118 ? 10.854 -5.231 -5.122 1.00 98.56 118 ASN A O 1
ATOM 895 N N . ALA A 1 119 ? 12.440 -6.261 -3.914 1.00 97.88 119 ALA A N 1
ATOM 896 C CA . ALA A 1 119 ? 13.356 -5.144 -3.854 1.00 97.88 119 ALA A CA 1
ATOM 897 C C . ALA A 1 119 ? 14.792 -5.652 -3.993 1.00 97.88 119 ALA A C 1
ATOM 899 O O . ALA A 1 119 ? 15.159 -6.659 -3.391 1.00 97.88 119 ALA A O 1
ATOM 900 N N . ASP A 1 120 ? 15.587 -4.975 -4.821 1.00 97.44 120 ASP A N 1
ATOM 901 C CA . ASP A 1 120 ? 17.005 -5.290 -5.041 1.00 97.44 120 ASP A CA 1
ATOM 902 C C . ASP A 1 120 ? 17.250 -6.765 -5.425 1.00 97.44 120 ASP A C 1
ATOM 904 O O . ASP A 1 120 ? 18.253 -7.379 -5.071 1.00 97.44 120 ASP A O 1
ATOM 908 N N . GLY A 1 121 ? 16.306 -7.344 -6.178 1.00 96.12 121 GLY A N 1
ATOM 909 C CA . GLY A 1 121 ? 16.381 -8.714 -6.696 1.00 96.12 121 GLY A CA 1
ATOM 910 C C . GLY A 1 121 ? 15.899 -9.818 -5.747 1.00 96.12 121 GLY A C 1
ATOM 911 O O . GLY A 1 121 ? 15.919 -10.978 -6.152 1.00 96.12 121 GLY A O 1
ATOM 912 N N . ALA A 1 122 ? 15.437 -9.487 -4.538 1.00 97.19 122 ALA A N 1
ATOM 913 C CA . ALA A 1 122 ? 14.890 -10.440 -3.567 1.00 97.19 122 ALA A CA 1
ATOM 914 C C . ALA A 1 122 ? 13.471 -10.054 -3.124 1.00 97.19 122 ALA A C 1
ATOM 916 O O . ALA A 1 122 ? 13.028 -8.932 -3.366 1.00 97.19 122 ALA A O 1
ATOM 917 N N . ALA A 1 123 ? 12.755 -10.968 -2.463 1.00 98.00 123 ALA A N 1
ATOM 918 C CA . ALA A 1 123 ? 11.460 -10.650 -1.866 1.00 98.00 123 ALA A CA 1
ATOM 919 C C . ALA A 1 123 ? 11.613 -9.514 -0.840 1.00 98.00 123 ALA A C 1
ATOM 921 O O . ALA A 1 123 ? 12.575 -9.478 -0.071 1.00 98.00 123 ALA A O 1
ATOM 922 N N . LEU A 1 124 ? 10.651 -8.586 -0.799 1.00 98.19 124 LEU A N 1
ATOM 923 C CA . LEU A 1 124 ? 10.640 -7.513 0.203 1.00 98.19 124 LEU A CA 1
ATOM 924 C C . LEU A 1 124 ? 10.653 -8.090 1.633 1.00 98.19 124 LEU A C 1
ATOM 926 O O . LEU A 1 124 ? 11.304 -7.548 2.531 1.00 98.19 124 LEU A O 1
ATOM 930 N N . ASP A 1 125 ? 9.945 -9.202 1.820 1.00 97.06 125 ASP A N 1
ATOM 931 C CA . ASP A 1 125 ? 9.903 -10.011 3.034 1.00 97.06 125 ASP A CA 1
ATOM 932 C C . ASP A 1 125 ? 9.706 -11.480 2.635 1.00 97.06 125 ASP A C 1
ATOM 934 O O . ASP A 1 125 ? 8.731 -11.815 1.955 1.00 97.06 125 ASP A O 1
ATOM 938 N N . ASP A 1 126 ? 10.625 -12.351 3.058 1.00 96.38 126 ASP A N 1
ATOM 939 C CA . ASP A 1 126 ? 10.653 -13.769 2.672 1.00 96.38 126 ASP A CA 1
ATOM 940 C C . ASP A 1 126 ? 9.381 -14.526 3.077 1.00 96.38 126 ASP A C 1
ATOM 942 O O . ASP A 1 126 ? 8.998 -15.497 2.423 1.00 96.38 126 ASP A O 1
ATOM 946 N N . ARG A 1 127 ? 8.669 -14.062 4.115 1.00 95.75 127 ARG A N 1
ATOM 947 C CA . ARG A 1 127 ? 7.392 -14.655 4.554 1.00 95.75 127 ARG A CA 1
ATOM 948 C C . ARG A 1 127 ? 6.295 -14.542 3.495 1.00 95.75 127 ARG A C 1
ATOM 950 O O . ARG A 1 127 ? 5.324 -15.291 3.550 1.00 95.75 127 ARG A O 1
ATOM 957 N N . PHE A 1 128 ? 6.447 -13.609 2.559 1.00 96.81 128 PHE A N 1
ATOM 958 C CA . PHE A 1 128 ? 5.485 -13.301 1.506 1.00 96.81 128 PHE A CA 1
ATOM 959 C C . PHE A 1 128 ? 6.112 -13.433 0.109 1.00 96.81 128 PHE A C 1
ATOM 961 O O . PHE A 1 128 ? 5.666 -12.774 -0.830 1.00 96.81 128 PHE A O 1
ATOM 968 N N . ALA A 1 129 ? 7.145 -14.274 -0.044 1.00 95.06 129 ALA A N 1
ATOM 969 C CA . ALA A 1 129 ? 7.823 -14.499 -1.325 1.00 95.06 129 ALA A CA 1
ATOM 970 C C . ALA A 1 129 ? 6.868 -14.988 -2.435 1.00 95.06 129 ALA A C 1
ATOM 972 O O . ALA A 1 129 ? 6.999 -14.580 -3.587 1.00 95.06 129 ALA A O 1
ATOM 973 N N . GLU A 1 130 ? 5.854 -15.781 -2.071 1.00 91.00 130 GLU A N 1
ATOM 974 C CA . GLU A 1 130 ? 4.792 -16.253 -2.979 1.00 91.00 130 GLU A CA 1
ATOM 975 C C . GLU A 1 130 ? 3.698 -15.200 -3.250 1.00 91.00 130 GLU A C 1
ATOM 977 O O . GLU A 1 130 ? 2.758 -15.428 -4.012 1.00 91.00 130 GLU A O 1
ATOM 982 N N . GLY A 1 131 ? 3.825 -14.021 -2.644 1.00 94.75 131 GLY A N 1
ATOM 983 C CA . GLY A 1 131 ? 2.926 -12.892 -2.806 1.00 94.75 131 GLY A CA 1
ATOM 984 C C . GLY A 1 131 ? 2.192 -12.515 -1.523 1.00 94.75 131 GLY A C 1
ATOM 985 O O . GLY A 1 131 ? 1.801 -13.346 -0.707 1.00 94.75 131 GLY A O 1
ATOM 986 N N . TRP A 1 132 ? 1.983 -11.215 -1.370 1.00 97.69 132 TRP A N 1
ATOM 987 C CA . TRP A 1 132 ? 1.194 -10.622 -0.305 1.00 97.69 132 TRP A CA 1
ATOM 988 C C . TRP A 1 132 ? -0.293 -10.627 -0.665 1.00 97.69 132 TRP A C 1
ATOM 990 O O . TRP A 1 132 ? -0.669 -10.556 -1.839 1.00 97.69 132 TRP A O 1
ATOM 1000 N N . ASP A 1 133 ? -1.143 -10.592 0.353 1.00 94.69 133 ASP A N 1
ATOM 1001 C CA . ASP A 1 133 ? -2.559 -10.261 0.224 1.00 94.69 133 ASP A CA 1
ATOM 1002 C C . ASP A 1 133 ? -2.919 -9.049 1.100 1.00 94.69 133 ASP A C 1
ATOM 1004 O O . ASP A 1 133 ? -2.093 -8.501 1.835 1.00 94.69 133 ASP A O 1
ATOM 1008 N N . THR A 1 134 ? -4.168 -8.591 1.014 1.00 93.06 134 THR A N 1
ATOM 1009 C CA . THR A 1 134 ? -4.657 -7.490 1.856 1.00 93.06 134 THR A CA 1
ATOM 1010 C C . THR A 1 134 ? -4.738 -7.867 3.338 1.00 93.06 134 THR A C 1
ATOM 1012 O O . THR A 1 134 ? -4.689 -6.984 4.190 1.00 93.06 134 THR A O 1
ATOM 1015 N N . GLY A 1 135 ? -4.842 -9.158 3.668 1.00 90.31 135 GLY A N 1
ATOM 1016 C CA . GLY A 1 135 ? -4.837 -9.660 5.042 1.00 90.31 135 GLY A CA 1
ATOM 1017 C C . GLY A 1 135 ? -3.499 -9.416 5.742 1.00 90.31 135 GLY A C 1
ATOM 1018 O O . GLY A 1 135 ? -3.479 -8.995 6.899 1.00 90.31 135 GLY A O 1
ATOM 1019 N N . ALA A 1 136 ? -2.387 -9.559 5.018 1.00 92.12 136 ALA A N 1
ATOM 1020 C CA . ALA A 1 136 ? -1.031 -9.305 5.513 1.00 92.12 136 ALA A CA 1
ATOM 1021 C C . ALA A 1 136 ? -0.791 -7.851 5.978 1.00 92.12 136 ALA A C 1
ATOM 1023 O O . ALA A 1 136 ? 0.113 -7.587 6.778 1.00 92.12 136 ALA A O 1
ATOM 1024 N N . VAL A 1 137 ? -1.606 -6.903 5.503 1.00 94.88 137 VAL A N 1
ATOM 1025 C CA . VAL A 1 137 ? -1.522 -5.471 5.847 1.00 94.88 137 VAL A CA 1
ATOM 1026 C C . VAL A 1 137 ? -2.809 -4.920 6.471 1.00 94.88 137 VAL A C 1
ATOM 1028 O O . VAL A 1 137 ? -2.925 -3.709 6.668 1.00 94.88 137 VAL A O 1
ATOM 1031 N N . ALA A 1 138 ? -3.748 -5.790 6.859 1.00 90.62 138 ALA A N 1
ATOM 1032 C CA . ALA A 1 138 ? -5.065 -5.421 7.388 1.00 90.62 138 ALA A CA 1
ATOM 1033 C C . ALA A 1 138 ? -5.008 -4.464 8.592 1.00 90.62 138 ALA A C 1
ATOM 1035 O O . ALA A 1 138 ? -5.866 -3.599 8.735 1.00 90.62 138 ALA A O 1
ATOM 1036 N N . ALA A 1 139 ? -3.967 -4.561 9.426 1.00 87.62 139 ALA A N 1
ATOM 1037 C CA . ALA A 1 139 ? -3.771 -3.683 10.583 1.00 87.62 139 ALA A CA 1
ATOM 1038 C C . ALA A 1 139 ? -3.630 -2.193 10.221 1.00 87.62 139 ALA A C 1
ATOM 1040 O O . ALA A 1 139 ? -3.812 -1.343 11.085 1.00 87.62 139 ALA A O 1
ATOM 1041 N N . THR A 1 140 ? -3.308 -1.888 8.961 1.00 92.62 140 THR A N 1
ATOM 1042 C CA . THR A 1 140 ? -3.122 -0.522 8.458 1.00 92.62 140 THR A CA 1
ATOM 1043 C C . THR A 1 140 ? -4.294 -0.023 7.613 1.00 92.62 140 THR A C 1
ATOM 1045 O O . THR A 1 140 ? -4.175 1.046 7.022 1.00 92.62 140 THR A O 1
ATOM 1048 N N . ASP A 1 141 ? -5.400 -0.776 7.523 1.00 88.19 141 ASP A N 1
ATOM 1049 C CA . ASP A 1 141 ? -6.530 -0.432 6.651 1.00 88.19 141 ASP A CA 1
ATOM 1050 C C . ASP A 1 141 ? -7.029 1.005 6.923 1.00 88.19 141 ASP A C 1
ATOM 1052 O O . ASP A 1 141 ? -7.397 1.321 8.058 1.00 88.19 141 ASP A O 1
ATOM 1056 N N . PRO A 1 142 ? -7.079 1.878 5.900 1.00 75.31 142 PRO A N 1
ATOM 1057 C CA . PRO A 1 142 ? -7.575 3.254 6.017 1.00 75.31 142 PRO A CA 1
ATOM 1058 C C . PRO A 1 142 ? -9.064 3.338 6.383 1.00 75.31 142 PRO A C 1
ATOM 1060 O O . PRO A 1 142 ? -9.538 4.377 6.833 1.00 75.31 142 PRO A O 1
ATOM 1063 N N . GLY A 1 143 ? -9.821 2.274 6.101 1.00 70.06 143 GLY A N 1
ATOM 1064 C CA . GLY A 1 143 ? -11.247 2.149 6.382 1.00 70.06 143 GLY A CA 1
ATOM 1065 C C . GLY A 1 143 ? -11.552 1.239 7.566 1.00 70.06 143 GLY A C 1
ATOM 1066 O O . GLY A 1 143 ? -12.731 0.970 7.807 1.00 70.06 143 GLY A O 1
ATOM 1067 N N . ALA A 1 144 ? -10.536 0.757 8.295 1.00 60.94 144 ALA A N 1
ATOM 1068 C CA . ALA A 1 144 ? -10.773 0.103 9.570 1.00 60.94 144 ALA A CA 1
ATOM 1069 C C . ALA A 1 144 ? -11.456 1.112 10.495 1.00 60.94 144 ALA A C 1
ATOM 1071 O O . ALA A 1 144 ? -10.839 2.052 10.990 1.00 60.94 144 ALA A O 1
ATOM 1072 N N . VAL A 1 145 ? -12.757 0.925 10.704 1.00 46.53 145 VAL A N 1
ATOM 1073 C CA . VAL A 1 145 ? -13.483 1.630 11.754 1.00 46.53 145 VAL A CA 1
ATOM 1074 C C . VAL A 1 145 ? -12.837 1.279 13.088 1.00 46.53 145 VAL A C 1
ATOM 1076 O O . VAL A 1 145 ? -12.619 0.100 13.394 1.00 46.53 145 VAL A O 1
ATOM 1079 N N . ASP A 1 146 ? -12.526 2.306 13.877 1.00 46.81 146 ASP A N 1
ATOM 1080 C CA . ASP A 1 146 ? -12.126 2.144 15.270 1.00 46.81 146 ASP A CA 1
ATOM 1081 C C . ASP A 1 146 ? -13.108 1.178 15.958 1.00 46.81 146 ASP A C 1
ATOM 1083 O O . ASP A 1 146 ? -14.320 1.385 15.943 1.00 46.81 146 ASP A O 1
ATOM 1087 N N . GLY A 1 147 ? -12.593 0.070 16.500 1.00 46.47 147 GLY A N 1
ATOM 1088 C CA . GLY A 1 147 ? -13.420 -0.958 17.141 1.00 46.47 147 GLY A CA 1
ATOM 1089 C C . GLY A 1 147 ? -13.864 -2.126 16.250 1.00 46.47 147 GLY A C 1
ATOM 1090 O O . GLY A 1 147 ? -14.556 -3.008 16.748 1.00 46.47 147 GLY A O 1
ATOM 1091 N N . ALA A 1 148 ? -13.416 -2.248 14.993 1.00 49.31 148 ALA A N 1
ATOM 1092 C CA . ALA A 1 148 ? -13.618 -3.484 14.215 1.00 49.31 148 ALA A CA 1
ATOM 1093 C C . ALA A 1 148 ? -13.082 -4.734 14.951 1.00 49.31 148 ALA A C 1
ATOM 1095 O O . ALA A 1 148 ? -13.695 -5.799 14.906 1.00 49.31 148 ALA A O 1
ATOM 1096 N N . ALA A 1 149 ? -11.988 -4.579 15.709 1.00 51.84 149 ALA A N 1
ATOM 1097 C CA . ALA A 1 149 ? -11.456 -5.611 16.603 1.00 51.84 149 ALA A CA 1
ATOM 1098 C C . ALA A 1 149 ? -12.278 -5.804 17.896 1.00 51.84 149 ALA A C 1
ATOM 1100 O O . ALA A 1 149 ? -12.205 -6.868 18.506 1.00 51.84 149 ALA A O 1
ATOM 1101 N N . ALA A 1 150 ? -13.066 -4.807 18.317 1.00 57.25 150 ALA A N 1
ATOM 1102 C CA . ALA A 1 150 ? -14.012 -4.953 19.424 1.00 57.25 150 ALA A CA 1
ATOM 1103 C C . ALA A 1 150 ? -15.219 -5.821 19.018 1.00 57.25 150 ALA A C 1
ATOM 1105 O O . ALA A 1 150 ? -15.843 -6.451 19.870 1.00 57.25 150 ALA A O 1
ATOM 1106 N N . GLY A 1 151 ? -15.527 -5.900 17.721 1.00 68.38 151 GLY A N 1
ATOM 1107 C CA . GLY A 1 151 ? -16.720 -6.564 17.207 1.00 68.38 151 GLY A CA 1
ATOM 1108 C C . GLY A 1 151 ? -17.952 -5.659 17.254 1.00 68.38 151 GLY A C 1
ATOM 1109 O O . GLY A 1 151 ? -17.919 -4.536 17.763 1.00 68.38 151 GLY A O 1
ATOM 1110 N N . LEU A 1 152 ? -19.059 -6.141 16.690 1.00 81.19 152 LEU A N 1
ATOM 1111 C CA . LEU A 1 152 ? -20.280 -5.353 16.573 1.00 81.19 152 LEU A CA 1
ATOM 1112 C C . LEU A 1 152 ? -20.957 -5.194 17.942 1.00 81.19 152 LEU A C 1
ATOM 1114 O O . LEU A 1 152 ? -21.255 -6.180 18.615 1.00 81.19 152 LEU A O 1
ATOM 1118 N N . HIS A 1 153 ? -21.225 -3.951 18.331 1.00 88.00 153 HIS A N 1
ATOM 1119 C CA . HIS A 1 153 ? -21.924 -3.600 19.564 1.00 88.00 153 HIS A CA 1
ATOM 1120 C C . HIS A 1 153 ? -23.138 -2.726 19.266 1.00 88.00 153 HIS A C 1
ATOM 1122 O O . HIS A 1 153 ? -23.165 -1.999 18.274 1.00 88.00 153 HIS A O 1
ATOM 1128 N N . ALA A 1 154 ? -24.141 -2.794 20.134 1.00 89.50 154 ALA A N 1
ATOM 1129 C CA . ALA A 1 154 ? -25.345 -1.982 20.033 1.00 89.50 154 ALA A CA 1
ATOM 1130 C C . ALA A 1 154 ? -25.848 -1.581 21.422 1.00 89.50 154 ALA A C 1
ATOM 1132 O O . ALA A 1 154 ? -25.535 -2.228 22.420 1.00 89.50 154 ALA A O 1
ATOM 1133 N N . LEU A 1 155 ? -26.672 -0.538 21.477 1.00 91.44 155 LEU A N 1
ATOM 1134 C CA . LEU A 1 155 ? -27.489 -0.239 22.647 1.00 91.44 155 LEU A CA 1
ATOM 1135 C C . LEU A 1 155 ? -28.879 -0.841 22.434 1.00 91.44 155 LEU A C 1
ATOM 1137 O O . LEU A 1 155 ? -29.622 -0.405 21.558 1.00 91.44 155 LEU A O 1
ATOM 1141 N N . VAL A 1 156 ? -29.235 -1.844 23.236 1.00 89.25 156 VAL A N 1
ATOM 1142 C CA . VAL A 1 156 ? -30.559 -2.482 23.209 1.00 89.25 156 VAL A CA 1
ATOM 1143 C C . VAL A 1 156 ? -31.240 -2.225 24.545 1.00 89.25 156 VAL A C 1
ATOM 1145 O O . VAL A 1 156 ? -30.732 -2.610 25.596 1.00 89.25 156 VAL A O 1
ATOM 1148 N N . GLY A 1 157 ? -32.374 -1.518 24.516 1.00 86.19 157 GLY A N 1
ATOM 1149 C CA . GLY A 1 157 ? -33.081 -1.111 25.737 1.00 86.19 157 GLY A CA 1
ATOM 1150 C C . GLY A 1 157 ? -32.249 -0.202 26.653 1.00 86.19 157 GLY A C 1
ATOM 1151 O O . GLY A 1 157 ? -32.434 -0.219 27.867 1.00 86.19 157 GLY A O 1
ATOM 1152 N N . GLY A 1 158 ? -31.302 0.552 26.086 1.00 89.75 158 GLY A N 1
ATOM 1153 C CA . GLY A 1 158 ? -30.397 1.420 26.840 1.00 89.75 158 GLY A CA 1
ATOM 1154 C C . GLY A 1 158 ? -29.279 0.686 27.581 1.00 89.75 158 GLY A C 1
ATOM 1155 O O . GLY A 1 158 ? -28.705 1.257 28.503 1.00 89.75 158 GLY A O 1
ATOM 1156 N N . SER A 1 159 ? -28.972 -0.557 27.200 1.00 92.62 159 SER A N 1
ATOM 1157 C CA . SER A 1 159 ? -27.826 -1.314 27.707 1.00 92.62 159 SER A CA 1
ATOM 1158 C C . SER A 1 159 ? -26.926 -1.788 26.572 1.00 92.62 159 SER A C 1
ATOM 1160 O O . SER A 1 159 ? -27.412 -2.136 25.494 1.00 92.62 159 SER A O 1
ATOM 1162 N N . LEU A 1 160 ? -25.616 -1.820 26.821 1.00 92.19 160 LEU A N 1
ATOM 1163 C CA . LEU A 1 160 ? -24.632 -2.204 25.818 1.00 92.19 160 LEU A CA 1
ATOM 1164 C C . LEU A 1 160 ? -24.614 -3.726 25.634 1.00 92.19 160 LEU A C 1
ATOM 1166 O O . LEU A 1 160 ? -24.454 -4.500 26.583 1.00 92.19 160 LEU A O 1
ATOM 1170 N N . VAL A 1 161 ? -24.778 -4.158 24.390 1.00 92.19 161 VAL A N 1
ATOM 1171 C CA . VAL A 1 161 ? -24.755 -5.563 23.979 1.00 92.19 161 VAL A CA 1
ATOM 1172 C C . VAL A 1 161 ? -23.702 -5.773 22.902 1.00 92.19 161 VAL A C 1
ATOM 1174 O O . VAL A 1 161 ? -23.424 -4.871 22.111 1.00 92.19 161 VAL A O 1
ATOM 1177 N N . ARG A 1 162 ? -23.140 -6.980 22.852 1.00 89.00 162 ARG A N 1
ATOM 1178 C CA . ARG A 1 162 ? -22.333 -7.453 21.725 1.00 89.00 162 ARG A CA 1
ATOM 1179 C C . ARG A 1 162 ? -23.226 -8.268 20.801 1.00 89.00 162 ARG A C 1
ATOM 1181 O O . ARG A 1 162 ? -23.975 -9.111 21.280 1.00 89.00 162 ARG A O 1
ATOM 1188 N N . LEU A 1 163 ? -23.143 -8.039 19.498 1.00 84.38 163 LEU A N 1
ATOM 1189 C CA . LEU A 1 163 ? -23.866 -8.810 18.494 1.00 84.38 163 LEU A CA 1
ATOM 1190 C C . LEU A 1 163 ? -23.004 -9.991 18.032 1.00 84.38 163 LEU A C 1
ATOM 1192 O O . LEU A 1 163 ? -21.897 -9.812 17.530 1.00 84.38 163 LEU A O 1
ATOM 1196 N N . ASP A 1 164 ? -23.525 -11.200 18.225 1.00 78.00 164 ASP A N 1
ATOM 1197 C CA . ASP A 1 164 ? -22.930 -12.472 17.812 1.00 78.00 164 ASP A CA 1
ATOM 1198 C C . ASP A 1 164 ? -23.932 -13.212 16.916 1.00 78.00 164 ASP A C 1
ATOM 1200 O O . ASP A 1 164 ? -24.773 -13.995 17.376 1.00 78.00 164 ASP A O 1
ATOM 1204 N N . GLY A 1 165 ? -23.921 -12.850 15.630 1.00 76.38 165 GLY A N 1
ATOM 1205 C CA . GLY A 1 165 ? -24.851 -13.359 14.625 1.00 76.38 165 GLY A CA 1
ATOM 1206 C C . GLY A 1 165 ? -26.311 -13.052 14.970 1.00 76.38 165 GLY A C 1
ATOM 1207 O O . GLY A 1 165 ? -26.800 -11.957 14.717 1.00 76.38 165 GLY A O 1
ATOM 1208 N N . GLN A 1 166 ? -27.010 -14.038 15.534 1.00 77.94 166 GLN A N 1
ATOM 1209 C CA . GLN A 1 166 ? -28.433 -13.953 15.899 1.00 77.94 166 GLN A CA 1
ATOM 1210 C C . GLN A 1 166 ? -28.671 -13.590 17.373 1.00 77.94 166 GLN A C 1
ATOM 1212 O O . GLN A 1 166 ? -29.816 -13.493 17.810 1.00 77.94 166 GLN A O 1
ATOM 1217 N N . ARG A 1 167 ? -27.611 -13.437 18.175 1.00 80.06 167 ARG A N 1
ATOM 1218 C CA . ARG A 1 167 ? -27.715 -13.160 19.612 1.00 80.06 167 ARG A CA 1
ATOM 1219 C C . ARG A 1 167 ? -27.121 -11.799 19.946 1.00 80.06 167 ARG A C 1
ATOM 1221 O O . ARG A 1 167 ? -26.172 -11.349 19.314 1.00 80.06 167 ARG A O 1
ATOM 1228 N N . ALA A 1 168 ? -27.668 -11.180 20.986 1.00 88.50 168 ALA A N 1
ATOM 1229 C CA . ALA A 1 168 ? -27.227 -9.889 21.500 1.00 88.50 168 ALA A CA 1
ATOM 1230 C C . ALA A 1 168 ? -26.942 -9.963 23.015 1.00 88.50 168 ALA A C 1
ATOM 1232 O O . ALA A 1 168 ? -27.654 -9.330 23.800 1.00 88.50 168 ALA A O 1
ATOM 1233 N N . PRO A 1 169 ? -25.985 -10.796 23.478 1.00 91.62 169 PRO A N 1
ATOM 1234 C CA . PRO A 1 169 ? -25.635 -10.841 24.894 1.00 91.62 169 PRO A CA 1
ATOM 1235 C C . PRO A 1 169 ? -25.166 -9.468 25.394 1.00 91.62 169 PRO A C 1
ATOM 1237 O O . PRO A 1 169 ? -24.412 -8.766 24.717 1.00 91.62 169 PRO A O 1
ATOM 1240 N N . ARG A 1 170 ? -25.580 -9.103 26.613 1.00 90.81 170 ARG A N 1
ATOM 1241 C CA . ARG A 1 170 ? -25.041 -7.933 27.324 1.00 90.81 170 ARG A CA 1
ATOM 1242 C C . ARG A 1 170 ? -23.525 -8.069 27.451 1.00 90.81 170 ARG A C 1
ATOM 1244 O O . ARG A 1 170 ? -23.024 -9.165 27.710 1.00 90.81 170 ARG A O 1
ATOM 1251 N N . VAL A 1 171 ? -22.804 -6.965 27.268 1.00 89.50 171 VAL A N 1
ATOM 1252 C CA . VAL A 1 171 ? -21.355 -6.956 27.507 1.00 89.50 171 VAL A CA 1
ATOM 1253 C C . VAL A 1 171 ? -21.065 -7.217 28.986 1.00 89.50 171 VAL A C 1
ATOM 1255 O O . VAL A 1 171 ? -21.903 -6.967 29.853 1.00 89.50 171 VAL A O 1
ATOM 1258 N N . ALA A 1 172 ? -19.877 -7.729 29.297 1.00 84.62 172 ALA A N 1
ATOM 1259 C CA . ALA A 1 172 ? -19.469 -7.875 30.688 1.00 84.62 172 ALA A CA 1
ATOM 1260 C C . ALA A 1 172 ? -19.276 -6.497 31.349 1.00 84.62 172 ALA A C 1
ATOM 1262 O O . ALA A 1 172 ? -18.840 -5.543 30.707 1.00 84.62 172 ALA A O 1
ATOM 1263 N N . GLY A 1 173 ? -19.560 -6.412 32.650 1.00 87.00 173 GLY A N 1
ATOM 1264 C CA . GLY A 1 173 ? -19.319 -5.209 33.447 1.00 87.00 173 GLY A CA 1
ATOM 1265 C C . GLY A 1 173 ? -20.474 -4.194 33.467 1.00 87.00 173 GLY A C 1
ATOM 1266 O O . GLY A 1 173 ? -21.596 -4.507 33.053 1.00 87.00 173 GLY A O 1
ATOM 1267 N N . PRO A 1 174 ? -20.219 -2.979 33.989 1.00 87.00 174 PRO A N 1
ATOM 1268 C CA . PRO A 1 174 ? -21.259 -1.998 34.306 1.00 87.00 174 PRO A CA 1
ATOM 1269 C C . PRO A 1 174 ? -22.104 -1.587 33.099 1.00 87.00 174 PRO A C 1
ATOM 1271 O O . PRO A 1 174 ? -23.327 -1.561 33.194 1.00 87.00 174 PRO A O 1
ATOM 1274 N N . PHE A 1 175 ? -21.486 -1.361 31.939 1.00 90.06 175 PHE A N 1
ATOM 1275 C CA . PHE A 1 175 ? -22.187 -0.931 30.723 1.00 90.06 175 PHE A CA 1
ATOM 1276 C C . PHE A 1 175 ? -23.127 -1.997 30.140 1.00 90.06 175 PHE A C 1
ATOM 1278 O O . PHE A 1 175 ? -24.072 -1.663 29.428 1.00 90.06 175 PHE A O 1
ATOM 1285 N N . GLY A 1 176 ? -22.941 -3.276 30.468 1.00 90.50 176 GLY A N 1
ATOM 1286 C CA . GLY A 1 176 ? -23.911 -4.310 30.111 1.00 90.50 176 GLY A CA 1
ATOM 1287 C C . GLY A 1 176 ? -25.162 -4.284 30.984 1.00 90.50 176 GLY A C 1
ATOM 1288 O O . GLY A 1 176 ? -26.234 -4.668 30.526 1.00 90.50 176 GLY A O 1
ATOM 1289 N N . GLN A 1 177 ? -25.043 -3.825 32.231 1.00 88.56 177 GLN A N 1
ATOM 1290 C CA . GLN A 1 177 ? -26.125 -3.820 33.223 1.00 88.56 177 GLN A CA 1
ATOM 1291 C C . GLN A 1 177 ? -26.809 -2.456 33.359 1.00 88.56 177 GLN A C 1
ATOM 1293 O O . GLN A 1 177 ? -27.956 -2.383 33.791 1.00 88.56 177 GLN A O 1
ATOM 1298 N N . MET A 1 178 ? -26.123 -1.378 32.985 1.00 84.94 178 MET A N 1
ATOM 1299 C CA . MET A 1 178 ? -26.613 -0.013 33.110 1.00 84.94 178 MET A CA 1
ATOM 1300 C C . MET A 1 178 ? -27.720 0.255 32.075 1.00 84.94 178 MET A C 1
ATOM 1302 O O . MET A 1 178 ? -27.477 0.081 30.877 1.00 84.94 178 MET A O 1
ATOM 1306 N N . PRO A 1 179 ? -28.938 0.638 32.496 1.00 82.69 179 PRO A N 1
ATOM 1307 C CA . PRO A 1 179 ? -29.990 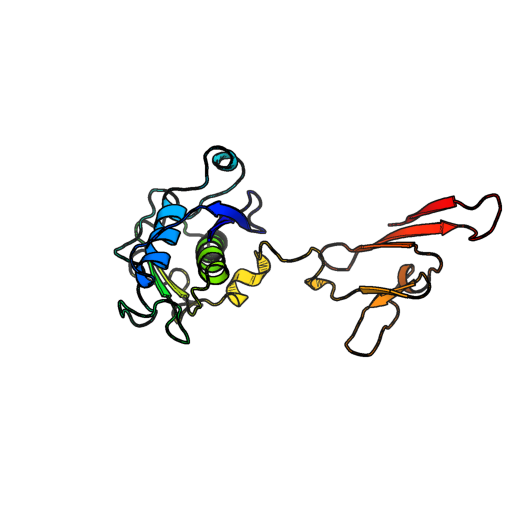1.088 31.592 1.00 82.69 179 PRO A CA 1
ATOM 1308 C C . PRO A 1 179 ? -29.817 2.576 31.244 1.00 82.69 179 PRO A C 1
ATOM 1310 O O . PRO A 1 179 ? -29.010 3.282 31.845 1.00 82.69 179 PRO A O 1
ATOM 1313 N N . GLY A 1 180 ? -30.619 3.074 30.300 1.00 88.19 180 GLY A N 1
ATOM 1314 C CA . GLY A 1 180 ? -30.687 4.508 29.994 1.00 88.19 180 GLY A CA 1
ATOM 1315 C C . GLY A 1 180 ? -29.489 5.068 29.222 1.00 88.19 180 GLY A C 1
ATOM 1316 O O . GLY A 1 180 ? -29.385 6.284 29.086 1.00 88.19 180 GLY A O 1
ATOM 1317 N N . GLN A 1 181 ? -28.603 4.216 28.700 1.00 93.81 181 GLN A N 1
ATOM 1318 C CA . GLN A 1 181 ? -27.561 4.640 27.766 1.00 93.81 181 GLN A CA 1
ATOM 1319 C C . GLN A 1 181 ? -28.208 5.090 26.452 1.00 93.81 181 GLN A C 1
ATOM 1321 O O . GLN A 1 181 ? -28.986 4.345 25.852 1.00 93.81 181 GLN A O 1
ATOM 1326 N N . THR A 1 182 ? -27.889 6.300 26.002 1.00 93.31 182 THR A N 1
ATOM 1327 C CA . THR A 1 182 ? -28.403 6.889 24.752 1.00 93.31 182 THR A CA 1
ATOM 1328 C C . THR A 1 182 ? -27.339 6.984 23.668 1.00 93.31 182 THR A C 1
ATOM 1330 O O . THR A 1 182 ? -27.665 6.949 22.485 1.00 93.31 182 THR A O 1
ATOM 1333 N N . ALA A 1 183 ? -26.067 7.032 24.061 1.00 89.94 183 ALA A N 1
ATOM 1334 C CA . ALA A 1 183 ? -24.931 6.888 23.166 1.00 89.94 183 ALA A CA 1
ATOM 1335 C C . ALA A 1 183 ? -23.805 6.128 23.870 1.00 89.94 183 ALA A C 1
ATOM 1337 O O . ALA A 1 183 ? -23.664 6.200 25.093 1.00 89.94 183 ALA A O 1
ATOM 1338 N N . ALA A 1 184 ? -22.998 5.407 23.102 1.00 90.50 184 ALA A N 1
ATOM 1339 C CA . ALA A 1 184 ? -21.789 4.770 23.596 1.00 90.50 184 ALA A CA 1
ATOM 1340 C C . ALA A 1 184 ? -20.719 4.740 22.501 1.00 90.50 184 ALA A C 1
ATOM 1342 O O . ALA A 1 184 ? -21.037 4.644 21.317 1.00 90.50 184 ALA A O 1
ATOM 1343 N N . SER A 1 185 ? -19.461 4.809 22.914 1.00 86.38 185 SER A N 1
ATOM 1344 C CA . SER A 1 185 ? -18.283 4.594 22.083 1.00 86.38 185 SER A CA 1
ATOM 1345 C C . SER A 1 185 ? -17.344 3.632 22.799 1.00 86.38 185 SER A C 1
ATOM 1347 O O . SER A 1 185 ? -17.296 3.611 24.029 1.00 86.38 185 SER A O 1
ATOM 1349 N N . LEU A 1 186 ? -16.610 2.823 22.042 1.00 83.44 186 LEU A N 1
ATOM 1350 C CA . LEU A 1 186 ? -15.662 1.851 22.574 1.00 83.44 186 LEU A CA 1
ATOM 1351 C C . LEU A 1 186 ? -14.247 2.215 22.132 1.00 83.44 186 LEU A C 1
ATOM 1353 O O . LEU A 1 186 ? -14.039 2.705 21.022 1.00 83.44 186 LEU A O 1
ATOM 1357 N N . SER A 1 187 ? -13.258 1.933 22.978 1.00 74.25 187 SER A N 1
ATOM 1358 C CA . SER A 1 187 ? -11.860 2.025 22.564 1.00 74.25 187 SER A CA 1
ATOM 1359 C C . SER A 1 187 ? -11.528 0.979 21.500 1.00 74.25 187 SER A C 1
ATOM 1361 O O . SER A 1 187 ? -12.214 -0.032 21.339 1.00 74.25 187 SER A O 1
ATOM 1363 N N . ARG A 1 188 ? -10.417 1.187 20.784 1.00 66.25 188 ARG A N 1
ATOM 1364 C CA . ARG A 1 188 ? -9.975 0.318 19.676 1.00 66.25 188 ARG A CA 1
ATOM 1365 C C . ARG A 1 188 ? -9.869 -1.166 20.039 1.00 66.25 188 ARG A C 1
ATOM 1367 O O . ARG A 1 188 ? -10.047 -2.016 19.175 1.00 66.25 188 ARG A O 1
ATOM 1374 N N . THR A 1 189 ? -9.563 -1.473 21.301 1.00 67.00 189 THR A N 1
ATOM 1375 C CA . THR A 1 189 ? -9.426 -2.846 21.818 1.00 67.00 189 THR A CA 1
ATOM 1376 C C . THR A 1 189 ? -10.744 -3.430 22.337 1.00 67.00 189 THR A C 1
ATOM 1378 O O . THR A 1 189 ? -10.770 -4.593 22.731 1.00 67.00 189 THR A O 1
ATOM 1381 N N . GLY A 1 190 ? -11.817 -2.632 22.392 1.00 71.88 190 GLY A N 1
ATOM 1382 C CA . GLY A 1 190 ? -13.096 -2.998 23.004 1.00 71.88 190 GLY A CA 1
ATOM 1383 C C . GLY A 1 190 ? -13.051 -3.121 24.528 1.00 71.88 190 GLY A C 1
ATOM 1384 O O . GLY A 1 190 ? -13.976 -3.677 25.113 1.00 71.88 190 GLY A O 1
ATOM 1385 N N . ARG A 1 191 ? -11.969 -2.664 25.176 1.00 78.00 191 ARG A N 1
ATOM 1386 C CA . ARG A 1 191 ? -11.761 -2.816 26.629 1.00 78.00 191 ARG A CA 1
ATOM 1387 C C . ARG A 1 191 ? -12.225 -1.627 27.457 1.00 78.00 191 ARG A C 1
ATOM 1389 O O . ARG A 1 191 ? -12.410 -1.779 28.657 1.00 78.00 191 ARG A O 1
ATOM 1396 N N . GLU A 1 192 ? -12.395 -0.472 26.831 1.00 83.56 192 GLU A N 1
ATOM 1397 C CA . GLU A 1 192 ? -12.854 0.752 27.488 1.00 83.56 192 GLU A CA 1
ATOM 1398 C C . GLU A 1 192 ? -14.097 1.245 26.754 1.00 83.56 192 GLU A C 1
ATOM 1400 O O . GLU A 1 192 ? -14.214 1.068 25.536 1.00 83.56 192 GLU A O 1
ATOM 1405 N N . VAL A 1 193 ? -15.028 1.845 27.489 1.00 88.00 193 VAL A N 1
ATOM 1406 C CA . VAL A 1 193 ? -16.319 2.289 26.965 1.00 88.00 193 VAL A CA 1
ATOM 1407 C C . VAL A 1 193 ? -16.607 3.666 27.530 1.00 88.00 193 VAL A C 1
ATOM 1409 O O . VAL A 1 193 ? -16.570 3.839 28.734 1.00 88.00 193 VAL A O 1
ATOM 1412 N N . ALA A 1 194 ? -16.955 4.622 26.678 1.00 90.38 194 ALA A N 1
ATOM 1413 C CA . ALA A 1 194 ? -17.554 5.878 27.109 1.00 90.38 194 ALA A CA 1
ATOM 1414 C C . ALA A 1 194 ? -19.041 5.869 26.741 1.00 90.38 194 ALA A C 1
ATOM 1416 O O . ALA A 1 194 ? -19.380 5.575 25.597 1.00 90.38 194 ALA A O 1
ATOM 1417 N N . SER A 1 195 ? -19.938 6.198 27.669 1.00 92.25 195 SER A N 1
ATOM 1418 C CA . SER A 1 195 ? -21.382 6.230 27.430 1.00 92.25 195 SER A CA 1
ATOM 1419 C C . SER A 1 195 ? -22.044 7.489 27.976 1.00 92.25 195 SER A C 1
ATOM 1421 O O . SER A 1 195 ? -21.697 7.988 29.045 1.00 92.25 195 SER A O 1
ATOM 1423 N N . ILE A 1 196 ? -23.029 7.991 27.235 1.00 93.69 196 ILE A N 1
ATOM 1424 C CA . ILE A 1 196 ? -23.965 9.006 27.706 1.00 93.69 196 ILE A CA 1
ATOM 1425 C C . ILE A 1 196 ? -25.183 8.287 28.271 1.00 93.69 196 ILE A C 1
ATOM 1427 O O . ILE A 1 196 ? -25.845 7.524 27.566 1.00 93.69 196 ILE A O 1
ATOM 1431 N N . VAL A 1 197 ? -25.491 8.567 29.533 1.00 93.25 197 VAL A N 1
ATOM 1432 C CA . VAL A 1 197 ? -26.612 7.979 30.264 1.00 93.25 197 VAL A CA 1
ATOM 1433 C C . VAL A 1 197 ? -27.621 9.067 30.587 1.00 93.25 197 VAL A C 1
ATOM 1435 O O . VAL A 1 197 ? -27.276 10.090 31.183 1.00 93.25 197 VAL A O 1
ATOM 1438 N N . THR A 1 198 ? -28.880 8.841 30.226 1.00 92.69 198 THR A N 1
ATOM 1439 C CA . THR A 1 198 ? -29.994 9.677 30.671 1.00 92.69 198 THR A CA 1
ATOM 1440 C C . THR A 1 198 ? -30.391 9.280 32.089 1.00 92.69 198 THR A C 1
ATOM 1442 O O . THR A 1 198 ? -30.880 8.180 32.343 1.00 92.69 198 THR A O 1
ATOM 1445 N N . LEU A 1 199 ? -30.193 10.203 33.024 1.00 88.25 199 LEU A N 1
ATOM 1446 C CA . LEU A 1 199 ? -30.584 10.072 34.419 1.00 88.25 199 LEU A CA 1
ATOM 1447 C C . LEU A 1 199 ? -32.047 10.482 34.583 1.00 88.25 199 LEU A C 1
ATOM 1449 O O . LEU A 1 199 ? -32.455 11.535 34.096 1.00 88.25 199 LEU A O 1
ATOM 1453 N N . ARG A 1 200 ? -32.812 9.660 35.310 1.00 85.94 200 ARG A N 1
ATOM 1454 C CA . ARG A 1 200 ? -34.249 9.851 35.586 1.00 85.94 200 ARG A CA 1
ATOM 1455 C C . ARG A 1 200 ? -35.067 10.179 34.322 1.00 85.94 200 ARG A C 1
ATOM 1457 O O . ARG A 1 200 ? -35.662 11.255 34.238 1.00 85.94 200 ARG A O 1
ATOM 1464 N N . PRO A 1 201 ? -35.103 9.269 33.328 1.00 84.50 201 PRO A N 1
ATOM 1465 C CA . PRO A 1 201 ? -35.888 9.483 32.116 1.00 84.50 201 PRO A CA 1
ATOM 1466 C C . PRO A 1 201 ? -37.354 9.790 32.450 1.00 84.50 201 PRO A C 1
ATOM 1468 O O . PRO A 1 201 ? -37.981 9.062 33.219 1.00 84.50 201 PRO A O 1
ATOM 1471 N N . GLY A 1 202 ? -37.893 10.869 31.880 1.00 85.25 202 GLY A N 1
ATOM 1472 C CA . GLY A 1 202 ? -39.285 11.289 32.085 1.00 85.25 202 GLY A CA 1
ATOM 1473 C C . GLY A 1 202 ? -39.552 12.125 33.344 1.00 85.25 202 GLY A C 1
ATOM 1474 O O . GLY A 1 202 ? -40.685 12.562 33.532 1.00 85.25 202 GLY A O 1
ATOM 1475 N N . ALA A 1 203 ? -38.545 12.385 34.184 1.00 92.00 203 ALA A N 1
ATOM 1476 C CA . ALA A 1 203 ? -38.673 13.303 35.316 1.00 92.00 203 ALA A CA 1
ATOM 147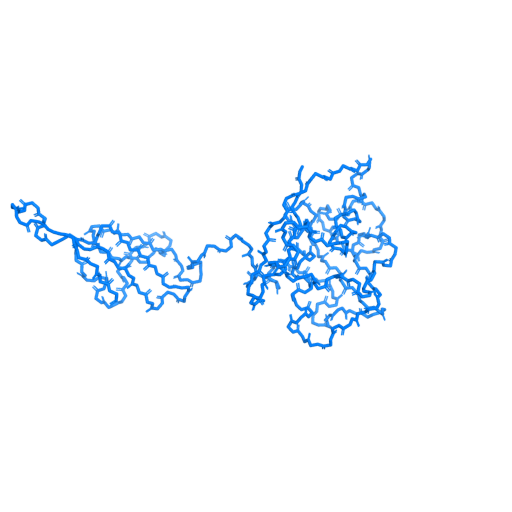7 C C . ALA A 1 203 ? -38.428 14.772 34.896 1.00 92.00 203 ALA A C 1
ATOM 1479 O O . ALA A 1 203 ? -37.693 15.016 33.935 1.00 92.00 203 ALA A O 1
ATOM 1480 N N . PRO A 1 204 ? -38.976 15.768 35.626 1.00 91.56 204 PRO A N 1
ATOM 1481 C CA . PRO A 1 204 ? -38.731 17.192 35.358 1.00 91.56 204 PRO A CA 1
ATOM 1482 C C . PRO A 1 204 ? -37.252 17.590 35.436 1.00 91.56 204 PRO A C 1
ATOM 1484 O O . PRO A 1 204 ? -36.833 18.552 34.803 1.00 91.56 204 PRO A O 1
ATOM 1487 N N . ASP A 1 205 ? -36.464 16.848 36.213 1.00 91.56 205 ASP A N 1
ATOM 1488 C CA . ASP A 1 205 ? -35.037 17.060 36.450 1.00 91.56 205 ASP A CA 1
ATOM 1489 C C . ASP A 1 205 ? -34.159 15.991 35.773 1.00 91.56 205 ASP A C 1
ATOM 1491 O O . ASP A 1 205 ? -33.082 15.621 36.264 1.00 91.56 205 ASP A O 1
ATOM 1495 N N . MET A 1 206 ? -34.640 15.487 34.633 1.00 92.62 206 MET A N 1
ATOM 1496 C CA . MET A 1 206 ? -33.891 14.634 33.719 1.00 92.62 206 MET A CA 1
ATOM 1497 C C . MET A 1 206 ? -32.590 15.319 33.279 1.00 92.62 206 MET A C 1
ATOM 1499 O O . MET A 1 206 ? -32.573 16.493 32.911 1.00 92.62 206 MET A O 1
ATOM 1503 N N . ALA A 1 207 ? -31.499 14.556 33.271 1.00 92.56 207 ALA A N 1
ATOM 1504 C CA . ALA A 1 207 ? -30.180 15.040 32.874 1.00 92.56 207 ALA A CA 1
ATOM 1505 C C . ALA A 1 207 ? -29.419 13.980 32.072 1.00 92.56 207 ALA A C 1
ATOM 1507 O O . ALA A 1 207 ? -29.761 12.799 32.106 1.00 92.56 207 ALA A O 1
ATOM 1508 N N . SER A 1 208 ? -28.367 14.395 31.369 1.00 92.69 208 SER A N 1
ATOM 1509 C CA . SER A 1 208 ? -27.413 13.480 30.733 1.00 92.69 208 SER A CA 1
ATOM 1510 C C . SER A 1 208 ? -26.090 13.503 31.488 1.00 92.69 208 SER A C 1
ATOM 1512 O O . SER A 1 208 ? -25.641 14.563 31.919 1.00 92.69 208 SER A O 1
ATOM 1514 N N . SER A 1 209 ? -25.466 12.340 31.647 1.00 92.44 209 SER A N 1
ATOM 1515 C CA . SER A 1 209 ? -24.176 12.183 32.318 1.00 92.44 209 SER A CA 1
ATOM 1516 C C . SER A 1 209 ? -23.240 11.340 31.459 1.00 92.44 209 SER A C 1
ATOM 1518 O O . SER A 1 209 ? -23.676 10.363 30.850 1.00 92.44 209 SER A O 1
ATOM 1520 N N . LEU A 1 210 ? -21.969 11.740 31.393 1.00 91.44 210 LEU A N 1
ATOM 1521 C CA . LEU A 1 210 ? -20.912 10.983 30.732 1.00 91.44 210 LEU A CA 1
ATOM 1522 C C . LEU A 1 210 ? -20.280 10.005 31.728 1.00 91.44 210 LEU A C 1
ATOM 1524 O O . LEU A 1 210 ? -19.856 10.410 32.808 1.00 91.44 210 LEU A O 1
ATOM 1528 N N . TRP A 1 211 ? -20.181 8.747 31.319 1.00 89.88 211 TRP A N 1
ATOM 1529 C CA . TRP A 1 211 ? -19.537 7.653 32.041 1.00 89.88 211 TRP A CA 1
ATOM 1530 C C . TRP A 1 211 ? -18.414 7.087 31.178 1.00 89.88 211 TRP A C 1
ATOM 1532 O O . TRP A 1 211 ? -18.589 6.987 29.965 1.00 89.88 211 TRP A O 1
ATOM 1542 N N . VAL A 1 212 ? -17.282 6.731 31.786 1.00 87.38 212 VAL A N 1
ATOM 1543 C CA . VAL A 1 212 ? -16.113 6.116 31.132 1.00 87.38 212 VAL A CA 1
ATOM 1544 C C . VAL A 1 212 ? -15.651 4.922 31.960 1.00 87.38 212 VAL A C 1
ATOM 1546 O O . VAL A 1 212 ? -15.794 5.016 33.201 1.00 87.38 212 VAL A O 1
#

Sequence (212 aa):
RHTLYFADPTGKTVVPDPRYVAVSEPDQLATELVSKLIAGARPEMDTTVRNLLGPPLRLRGPVTRADGGKAGIGRGYGGARIDLENLSTTDPHSRQLLAAQLIWTLSRSGINGPYVINADGAALDDRFAEGWDTGAVAATDPGAVDGAAAGLHALVGGSLVRLDGQRAPRVAGPFGQMPGQTAASLSRTGREVASIVTLRPGAPDMASSLWV